Protein AF-0000000070923346 (afdb_homodimer)

Foldseek 3Di:
DEAEEAEAALFLLSLLQLLVRQQVCVVVVGEYEYEYEAECVVVDDPPCVPPRPDPVVVQVVSQVSSVVSNVVSDHDDHHYHYYYHYDDPVGDLVVSQVVCVPYQEYTYEQDDDPPPPPRFRDPSRVVNVVDHPHHYHYHGPD/DEAEEAEAALFPLSLLQLLVRQQVCVVVVGEYEYEYEAECVVVDPPPCVPPRPDPVVVQVVSQVSSVVSNVVSDHDDHHYHYYYHYDDPVGDLVRSQVVCVPYQEYTYEQDDDPPPPPRFRDPSRVVNVVDHPHHYHYHGPD

Solvent-accessible surface area (backbone atoms only — not comparable to full-atom values): 14682 Å² total; per-residue (Å²): 109,79,26,36,31,26,49,40,80,71,27,72,21,14,27,53,18,44,24,50,46,25,42,48,16,49,63,67,71,34,42,24,36,40,33,30,60,42,57,34,77,77,59,51,44,88,84,45,72,84,79,50,72,53,72,63,53,54,51,51,51,49,49,52,45,50,51,50,36,55,61,69,33,48,72,54,85,29,56,70,47,82,44,79,44,74,17,55,100,70,36,52,35,48,46,51,47,62,74,35,68,54,24,67,29,38,31,28,19,20,34,58,75,81,66,57,79,84,55,46,53,28,73,51,50,51,51,35,57,50,66,45,83,35,34,32,36,38,25,43,77,119,109,80,27,36,30,27,48,42,80,71,26,71,20,14,27,52,20,44,24,49,46,24,44,48,15,48,63,68,70,34,42,25,36,41,33,31,59,42,55,31,80,78,58,55,43,86,83,43,71,84,78,51,71,54,72,62,53,56,51,50,52,50,50,50,44,51,52,50,36,55,62,70,34,47,72,53,87,29,57,71,45,80,43,80,43,72,16,55,102,70,36,53,36,49,46,51,48,61,74,35,68,53,25,67,28,37,31,28,18,20,35,57,76,81,66,58,80,85,56,46,52,28,72,49,48,52,52,34,58,49,67,44,82,35,35,31,35,38,25,43,79,120

Secondary structure (DSSP, 8-state):
--SEEEE--SSHHHHHHHHHHHHHHHHHT--EEEEEEEETTTT--SSTTSS---HHHHHHHHHHHHHHHHHHH--S---EEEEEEEE-TTHHHHHHHHHTTT-SEEEEES--TT--TT-SS-HHHHHHHHH-SS-EEEE---/--SEEEE--SSHHHHHHHHHHHHHHHHHT--EEEEEEEETTTT--SSTTSS---HHHHHHHHHHHHHHHHHHH--S---EEEEEEEE-TTHHHHHHHHHTTT-SEEEEES--TT--TT-SS-HHHHHHHHH-SS-EEEE---

Structure (mmCIF, N/CA/C/O backbone):
data_AF-0000000070923346-model_v1
#
loop_
_entity.id
_entity.type
_entity.pdbx_description
1 polymer 'Universal stress protein UspA'
#
loop_
_atom_site.group_PDB
_atom_site.id
_atom_site.type_symbol
_atom_site.label_atom_id
_atom_site.label_alt_id
_atom_site.label_comp_id
_atom_site.label_asym_id
_atom_site.label_entity_id
_atom_site.label_seq_id
_atom_site.pdbx_PDB_ins_code
_atom_site.Cartn_x
_atom_site.Cartn_y
_atom_site.Cartn_z
_atom_site.occupancy
_atom_site.B_iso_or_equiv
_atom_site.auth_seq_id
_atom_site.auth_comp_id
_atom_site.auth_asym_id
_atom_site.auth_atom_id
_atom_site.pdbx_PDB_model_num
ATOM 1 N N . MET A 1 1 ? 7.578 17.047 -7.785 1 52.16 1 MET A N 1
ATOM 2 C CA . MET A 1 1 ? 8.172 16.688 -6.504 1 52.16 1 MET A CA 1
ATOM 3 C C . MET A 1 1 ? 8.172 15.164 -6.32 1 52.16 1 MET A C 1
ATOM 5 O O . MET A 1 1 ? 7.129 14.523 -6.398 1 52.16 1 MET A O 1
ATOM 9 N N . ALA A 1 2 ? 9.398 14.469 -6.531 1 79.25 2 ALA A N 1
ATOM 10 C CA . ALA A 1 2 ? 9.852 13.078 -6.504 1 79.25 2 ALA A CA 1
ATOM 11 C C . ALA A 1 2 ? 10.156 12.625 -5.078 1 79.25 2 ALA A C 1
ATOM 13 O O . ALA A 1 2 ? 10.445 13.453 -4.207 1 79.25 2 ALA A O 1
ATOM 14 N N . GLY A 1 3 ? 9.719 11.602 -4.543 1 95.94 3 GLY A N 1
ATOM 15 C CA . GLY A 1 3 ? 10.039 11.016 -3.252 1 95.94 3 GLY A CA 1
ATOM 16 C C . GLY A 1 3 ? 8.875 10.273 -2.625 1 95.94 3 GLY A C 1
ATOM 17 O O . GLY A 1 3 ? 7.957 9.844 -3.324 1 95.94 3 GLY A O 1
ATOM 18 N N . ILE A 1 4 ? 9 10.109 -1.239 1 97.88 4 ILE A N 1
ATOM 19 C CA . ILE A 1 4 ? 8.016 9.359 -0.464 1 97.88 4 ILE A CA 1
ATOM 20 C C . ILE A 1 4 ? 7.207 10.312 0.407 1 97.88 4 ILE A C 1
ATOM 22 O O . ILE A 1 4 ? 7.773 11.141 1.123 1 97.88 4 ILE A O 1
ATOM 26 N N . PHE A 1 5 ? 5.914 10.312 0.256 1 98.38 5 PHE A N 1
ATOM 27 C CA . PHE A 1 5 ? 5.031 11.062 1.137 1 98.38 5 PHE A CA 1
ATOM 28 C C . PHE A 1 5 ? 4.387 10.148 2.17 1 98.38 5 PHE A C 1
ATOM 30 O O . PHE A 1 5 ? 4.004 9.023 1.856 1 98.38 5 PHE A O 1
ATOM 37 N N . VAL A 1 6 ? 4.25 10.656 3.391 1 98.31 6 VAL A N 1
ATOM 38 C CA . VAL A 1 6 ? 3.611 9.883 4.449 1 98.31 6 VAL A CA 1
ATOM 39 C C . VAL A 1 6 ? 2.646 10.766 5.23 1 98.31 6 VAL A C 1
ATOM 41 O O . VAL A 1 6 ? 2.99 11.891 5.605 1 98.31 6 VAL A O 1
ATOM 44 N N . GLY A 1 7 ? 1.413 10.25 5.344 1 97.69 7 GLY A N 1
ATOM 45 C CA . GLY A 1 7 ? 0.437 10.938 6.172 1 97.69 7 GLY A CA 1
ATOM 46 C C . GLY A 1 7 ? 0.657 10.719 7.656 1 97.69 7 GLY A C 1
ATOM 47 O O . GLY A 1 7 ? 0.778 9.578 8.109 1 97.69 7 GLY A O 1
ATOM 48 N N . VAL A 1 8 ? 0.613 11.797 8.438 1 96.88 8 VAL A N 1
ATOM 49 C CA . VAL A 1 8 ? 0.827 11.75 9.875 1 96.88 8 VAL A CA 1
ATOM 50 C C . VAL A 1 8 ? -0.316 12.461 10.594 1 96.88 8 VAL A C 1
ATOM 52 O O . VAL A 1 8 ? -0.705 13.57 10.211 1 96.88 8 VAL A O 1
ATOM 55 N N . ASP A 1 9 ? -0.85 11.781 11.617 1 93.06 9 ASP A N 1
ATOM 56 C CA . ASP A 1 9 ? -1.96 12.414 12.32 1 93.06 9 ASP A CA 1
ATOM 57 C C . ASP A 1 9 ? -1.785 12.297 13.836 1 93.06 9 ASP A C 1
ATOM 59 O O . ASP A 1 9 ? -2.73 12.523 14.594 1 93.06 9 ASP A O 1
ATOM 63 N N . GLY A 1 10 ? -0.638 11.805 14.289 1 92.12 10 GLY A N 1
ATOM 64 C CA . GLY A 1 10 ? -0.334 11.68 15.703 1 92.12 10 GLY A CA 1
ATOM 65 C C . GLY A 1 10 ? -0.687 10.32 16.281 1 92.12 10 GLY A C 1
ATOM 66 O O . GLY A 1 10 ? -0.39 10.031 17.438 1 92.12 10 GLY A O 1
ATOM 67 N N . SER A 1 11 ? -1.312 9.477 15.547 1 92.69 11 SER A N 1
ATOM 68 C CA . SER A 1 11 ? -1.691 8.148 16.016 1 92.69 11 SER A CA 1
ATOM 69 C C . SER A 1 11 ? -0.508 7.184 15.969 1 92.69 11 SER A C 1
ATOM 71 O O . SER A 1 11 ? 0.515 7.48 15.352 1 92.69 11 SER A O 1
ATOM 73 N N . ASP A 1 12 ? -0.626 6.02 16.625 1 93 12 ASP A N 1
ATOM 74 C CA . ASP A 1 12 ? 0.387 4.969 16.578 1 93 12 ASP A CA 1
ATOM 75 C C . ASP A 1 12 ? 0.542 4.422 15.156 1 93 12 ASP A C 1
ATOM 77 O O . ASP A 1 12 ? 1.651 4.098 14.734 1 93 12 ASP A O 1
ATOM 81 N N . GLY A 1 13 ? -0.642 4.371 14.484 1 95 13 GLY A N 1
ATOM 82 C CA . GLY A 1 13 ? -0.585 3.91 13.102 1 95 13 GLY A CA 1
ATOM 83 C C . GLY A 1 13 ? 0.229 4.82 12.203 1 95 13 GLY A C 1
ATOM 84 O O . GLY A 1 13 ? 1.005 4.348 11.367 1 95 13 GLY A O 1
ATOM 85 N N . ALA A 1 14 ? 0.066 6.105 12.406 1 96.19 14 ALA A N 1
ATOM 86 C CA . ALA A 1 14 ? 0.818 7.078 11.617 1 96.19 14 ALA A CA 1
ATOM 87 C C . ALA A 1 14 ? 2.305 7.031 11.961 1 96.19 14 ALA A C 1
ATOM 89 O O . ALA A 1 14 ? 3.154 7.223 11.086 1 96.19 14 ALA A O 1
ATOM 90 N N . ARG A 1 15 ? 2.609 6.801 13.203 1 95.31 15 ARG A N 1
ATOM 91 C CA . ARG A 1 15 ? 4.008 6.707 13.609 1 95.31 15 ARG A CA 1
ATOM 92 C C . ARG A 1 15 ? 4.684 5.496 12.977 1 95.31 15 ARG A C 1
ATOM 94 O O . ARG A 1 15 ? 5.828 5.582 12.531 1 95.31 15 ARG A O 1
ATOM 101 N N . ARG A 1 16 ? 4.02 4.391 12.945 1 95.75 16 ARG A N 1
ATOM 102 C CA . ARG A 1 16 ? 4.551 3.209 12.273 1 95.75 16 ARG A CA 1
ATOM 103 C C . ARG A 1 16 ? 4.754 3.467 10.781 1 95.75 16 ARG A C 1
ATOM 105 O O . ARG A 1 16 ? 5.77 3.064 10.211 1 95.75 16 ARG A O 1
ATOM 112 N N . ALA A 1 17 ? 3.76 4.16 10.211 1 97.5 17 ALA A N 1
ATOM 113 C CA . ALA A 1 17 ? 3.867 4.504 8.797 1 97.5 17 ALA A CA 1
ATOM 114 C C . ALA A 1 17 ? 5.074 5.406 8.539 1 97.5 17 ALA A C 1
ATOM 116 O O . ALA A 1 17 ? 5.797 5.219 7.562 1 97.5 17 ALA A O 1
ATOM 117 N N . LEU A 1 18 ? 5.246 6.34 9.422 1 97.19 18 LEU A N 1
ATOM 118 C CA . LEU A 1 18 ? 6.367 7.262 9.289 1 97.19 18 LEU A CA 1
ATOM 119 C C . LEU A 1 18 ? 7.695 6.527 9.43 1 97.19 18 LEU A C 1
ATOM 121 O O . LEU A 1 18 ? 8.625 6.766 8.664 1 97.19 18 LEU A O 1
ATOM 125 N N . ARG A 1 19 ? 7.82 5.668 10.383 1 96.31 19 ARG A N 1
ATOM 126 C CA . ARG A 1 19 ? 9.031 4.875 10.555 1 96.31 19 ARG A CA 1
ATOM 127 C C . ARG A 1 19 ? 9.328 4.051 9.305 1 96.31 19 ARG A C 1
ATOM 129 O O . ARG A 1 19 ? 10.461 4.023 8.828 1 96.31 19 ARG A O 1
ATOM 136 N N . TRP A 1 20 ? 8.344 3.43 8.805 1 96.69 20 TRP A N 1
ATOM 137 C CA . TRP A 1 20 ? 8.492 2.641 7.582 1 96.69 20 TRP A CA 1
ATOM 138 C C . TRP A 1 20 ? 8.953 3.514 6.422 1 96.69 20 TRP A C 1
ATOM 140 O O . TRP A 1 20 ? 9.852 3.135 5.668 1 96.69 20 TRP A O 1
ATOM 150 N N . ALA A 1 21 ? 8.297 4.648 6.258 1 97.31 21 ALA A N 1
ATOM 151 C CA . ALA A 1 21 ? 8.617 5.566 5.172 1 97.31 21 ALA A CA 1
ATOM 152 C C . ALA A 1 21 ? 10.07 6.027 5.262 1 97.31 21 ALA A C 1
ATOM 154 O O . ALA A 1 21 ? 10.758 6.137 4.246 1 97.31 21 ALA A O 1
ATOM 155 N N . ARG A 1 22 ? 10.461 6.316 6.438 1 96.69 22 ARG A N 1
ATOM 156 C CA . ARG A 1 22 ? 11.836 6.77 6.621 1 96.69 22 ARG A CA 1
ATOM 157 C C . ARG A 1 22 ? 12.828 5.668 6.258 1 96.69 22 ARG A C 1
ATOM 159 O O . ARG A 1 22 ? 13.844 5.93 5.609 1 96.69 22 ARG A O 1
ATOM 166 N N . GLU A 1 23 ? 12.57 4.457 6.688 1 95.56 23 GLU A N 1
ATOM 167 C CA . GLU A 1 23 ? 13.414 3.324 6.309 1 95.56 23 GLU A CA 1
ATOM 168 C C . GLU A 1 23 ? 13.445 3.139 4.797 1 95.56 23 GLU A C 1
ATOM 170 O O . GLU A 1 23 ? 14.508 2.924 4.211 1 95.56 23 GLU A O 1
ATOM 175 N N . GLU A 1 24 ? 12.289 3.26 4.238 1 96 24 GLU A N 1
ATOM 176 C CA . GLU A 1 24 ? 12.203 3.141 2.785 1 96 24 GLU A CA 1
ATOM 177 C C . GLU A 1 24 ? 12.984 4.254 2.09 1 96 24 GLU A C 1
ATOM 179 O O . GLU A 1 24 ? 13.609 4.027 1.056 1 96 24 GLU A O 1
ATOM 184 N N . GLY A 1 25 ? 12.867 5.449 2.646 1 95.75 25 GLY A N 1
ATOM 185 C CA . GLY A 1 25 ? 13.617 6.562 2.096 1 95.75 25 GLY A CA 1
ATOM 186 C C . GLY A 1 25 ? 15.117 6.316 2.064 1 95.75 25 GLY A C 1
ATOM 187 O O . GLY A 1 25 ? 15.789 6.695 1.107 1 95.75 25 GLY A O 1
ATOM 188 N N . VAL A 1 26 ? 15.586 5.699 3.084 1 95.06 26 VAL A N 1
ATOM 189 C CA . VAL A 1 26 ? 17 5.355 3.148 1 95.06 26 VAL A CA 1
ATOM 190 C C . VAL A 1 26 ? 17.344 4.32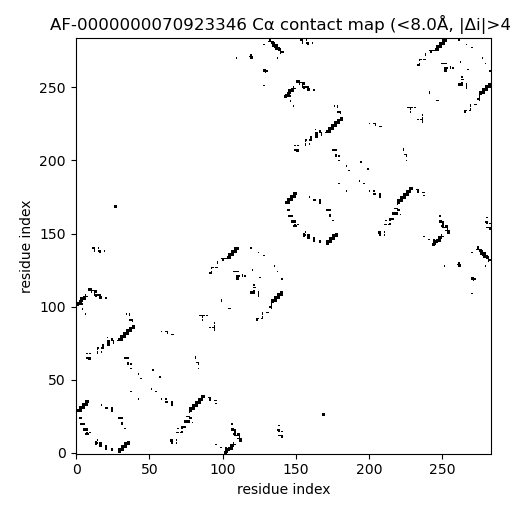 2.076 1 95.06 26 VAL A C 1
ATOM 192 O O . VAL A 1 26 ? 18.328 4.461 1.354 1 95.06 26 VAL A O 1
ATOM 195 N N . ILE A 1 27 ? 16.531 3.346 1.965 1 93.69 27 ILE A N 1
ATOM 196 C CA . ILE A 1 27 ? 16.75 2.275 0.997 1 93.69 27 ILE A CA 1
ATOM 197 C C . ILE A 1 27 ? 16.781 2.855 -0.416 1 93.69 27 ILE A C 1
ATOM 199 O O . ILE A 1 27 ? 17.625 2.479 -1.231 1 93.69 27 ILE A O 1
ATOM 203 N N . ARG A 1 28 ? 15.922 3.814 -0.678 1 93.75 28 ARG A N 1
ATOM 204 C CA . ARG A 1 28 ? 15.758 4.363 -2.02 1 93.75 28 ARG A CA 1
ATOM 205 C C . ARG A 1 28 ? 16.688 5.551 -2.238 1 93.75 28 ARG A C 1
ATOM 207 O O . ARG A 1 28 ? 16.891 5.988 -3.373 1 93.75 28 ARG A O 1
ATOM 214 N N . GLY A 1 29 ? 17.234 6.023 -1.206 1 93.88 29 GLY A N 1
ATOM 215 C CA . GLY A 1 29 ? 18.016 7.246 -1.319 1 93.88 29 GLY A CA 1
ATOM 216 C C . GLY A 1 29 ? 17.188 8.445 -1.746 1 93.88 29 GLY A C 1
ATOM 217 O O . GLY A 1 29 ? 17.609 9.227 -2.596 1 93.88 29 GLY A O 1
ATOM 218 N N . THR A 1 30 ? 16 8.523 -1.203 1 95.12 30 THR A N 1
ATOM 219 C CA . THR A 1 30 ? 15.109 9.609 -1.599 1 95.12 30 THR A CA 1
ATOM 220 C C . THR A 1 30 ? 14.555 10.328 -0.372 1 95.12 30 THR A C 1
ATOM 222 O O . THR A 1 30 ? 14.633 9.805 0.744 1 95.12 30 THR A O 1
ATOM 225 N N . ARG A 1 31 ? 13.992 11.5 -0.526 1 95.94 31 ARG A N 1
ATOM 226 C CA . ARG A 1 31 ? 13.43 12.32 0.542 1 95.94 31 ARG A CA 1
ATOM 227 C C . ARG A 1 31 ? 12.07 11.789 0.979 1 95.94 31 ARG A C 1
ATOM 229 O O . ARG A 1 31 ? 11.305 11.281 0.157 1 95.94 31 ARG A O 1
ATOM 236 N N . VAL A 1 32 ? 11.867 11.961 2.242 1 97 32 VAL A N 1
ATOM 237 C CA . VAL A 1 32 ? 10.562 11.641 2.818 1 97 32 VAL A CA 1
ATOM 238 C C . VAL A 1 32 ? 9.852 12.93 3.236 1 97 32 VAL A C 1
ATOM 240 O O . VAL A 1 32 ? 10.461 13.805 3.857 1 97 32 VAL A O 1
ATOM 243 N N . HIS A 1 33 ? 8.602 13.023 2.824 1 97.38 33 HIS A N 1
ATOM 244 C CA . HIS A 1 33 ? 7.758 14.164 3.188 1 97.38 33 HIS A CA 1
ATOM 245 C C . HIS A 1 33 ? 6.66 13.75 4.16 1 97.38 33 HIS A C 1
ATOM 247 O O . HIS A 1 33 ? 5.707 13.07 3.77 1 97.38 33 HIS A O 1
ATOM 253 N N . ALA A 1 34 ? 6.879 14.141 5.422 1 97.62 34 ALA A N 1
ATOM 254 C CA . ALA A 1 34 ? 5.824 13.906 6.406 1 97.62 34 ALA A CA 1
ATOM 255 C C . ALA A 1 34 ? 4.754 14.992 6.332 1 97.62 34 ALA A C 1
ATOM 257 O O . ALA A 1 34 ? 5.062 16.188 6.434 1 97.62 34 ALA A O 1
ATOM 258 N N . VAL A 1 35 ? 3.535 14.578 6.129 1 97.44 35 VAL A N 1
ATOM 259 C CA . VAL A 1 35 ? 2.459 15.531 5.887 1 97.44 35 VAL A CA 1
ATOM 260 C C . VAL A 1 35 ? 1.394 15.398 6.973 1 97.44 35 VAL A C 1
ATOM 262 O O . VAL A 1 35 ? 0.885 14.297 7.215 1 97.44 35 VAL A O 1
ATOM 265 N N . PHE A 1 36 ? 1.12 16.453 7.629 1 96.62 36 PHE A N 1
ATOM 266 C CA . PHE A 1 36 ? -0.001 16.594 8.555 1 96.62 36 PHE A CA 1
ATOM 267 C C . PHE A 1 36 ? -1.089 17.469 7.957 1 96.62 36 PHE A C 1
ATOM 269 O O . PHE A 1 36 ? -0.818 18.609 7.535 1 96.62 36 PHE A O 1
ATOM 276 N N . VAL A 1 37 ? -2.314 16.938 7.895 1 94.69 37 VAL A N 1
ATOM 277 C CA . VAL A 1 37 ? -3.418 17.703 7.332 1 94.69 37 VAL A CA 1
ATOM 278 C C . VAL A 1 37 ? -4.355 18.156 8.445 1 94.69 37 VAL A C 1
ATOM 280 O O . VAL A 1 37 ? -4.918 17.328 9.172 1 94.69 37 VAL A O 1
ATOM 283 N N . LEU A 1 38 ? -4.523 19.438 8.539 1 88.94 38 LEU A N 1
ATOM 284 C CA . LEU A 1 38 ? -5.477 20.016 9.477 1 88.94 38 LEU A CA 1
ATOM 285 C C . LEU A 1 38 ? -6.891 19.969 8.914 1 88.94 38 LEU A C 1
ATOM 287 O O . LEU A 1 38 ? -7.137 20.438 7.797 1 88.94 38 LEU A O 1
ATOM 291 N N . ASP A 1 39 ? -7.688 19.141 9.609 1 77.5 39 ASP A N 1
ATOM 292 C CA . ASP A 1 39 ? -9.086 19.094 9.195 1 77.5 39 ASP A CA 1
ATOM 293 C C . ASP A 1 39 ? -9.836 20.359 9.625 1 77.5 39 ASP A C 1
ATOM 295 O O . ASP A 1 39 ? -9.977 20.625 10.82 1 77.5 39 ASP A O 1
ATOM 299 N N . ARG A 1 40 ? -10.227 21.188 8.617 1 65.69 40 ARG A N 1
ATOM 300 C CA . ARG A 1 40 ? -10.898 22.453 8.938 1 65.69 40 ARG A CA 1
ATOM 301 C C . ARG A 1 40 ? -12.242 22.188 9.609 1 65.69 40 ARG A C 1
ATOM 303 O O . ARG A 1 40 ? -12.836 23.109 10.195 1 65.69 40 ARG A O 1
ATOM 310 N N . ARG A 1 41 ? -12.922 21.047 9.156 1 60.69 41 ARG A N 1
ATOM 311 C CA . ARG A 1 41 ? -14.195 20.859 9.844 1 60.69 41 ARG A CA 1
ATOM 312 C C . ARG A 1 41 ? -14.047 21.062 11.344 1 60.69 41 ARG A C 1
ATOM 314 O O . ARG A 1 41 ? -15.008 21.438 12.023 1 60.69 41 ARG A O 1
ATOM 321 N N . TYR A 1 42 ? -12.758 20.547 11.617 1 51.16 42 TYR A N 1
ATOM 322 C CA . TYR A 1 42 ? -12.523 20.812 13.031 1 51.16 42 TYR A CA 1
ATOM 323 C C . TYR A 1 42 ? -12.172 22.266 13.273 1 51.16 42 TYR A C 1
ATOM 325 O O . TYR A 1 42 ? -12.109 22.719 14.422 1 51.16 42 TYR A O 1
ATOM 333 N N . LEU A 1 43 ? -11.812 22.844 12.109 1 51.5 43 LEU A N 1
ATOM 334 C CA . LEU A 1 43 ? -11.492 24.266 12.219 1 51.5 43 LEU A CA 1
ATOM 335 C C . LEU A 1 43 ? -12.758 25.109 12.18 1 51.5 43 LEU A C 1
ATOM 337 O O . LEU A 1 43 ? -12.734 26.281 12.555 1 51.5 43 LEU A O 1
ATOM 341 N N . GLU A 1 44 ? -13.672 24.609 11.336 1 49.91 44 GLU A N 1
ATOM 342 C CA . GLU A 1 44 ? -14.82 25.516 11.203 1 49.91 44 GLU A CA 1
ATOM 343 C C . GLU A 1 44 ? -15.711 25.453 12.438 1 49.91 44 GLU A C 1
ATOM 345 O O . GLU A 1 44 ? -16.297 24.422 12.75 1 49.91 44 GLU A O 1
ATOM 350 N N . PRO A 1 45 ? -15.461 26.141 13.375 1 42.94 45 PRO A N 1
ATOM 351 C CA . PRO A 1 45 ? -16.469 26.359 14.422 1 42.94 45 PRO A CA 1
ATOM 352 C C . PRO A 1 45 ? -17.828 26.734 13.859 1 42.94 45 PRO A C 1
ATOM 354 O O . PRO A 1 45 ? -17.938 27.547 12.938 1 42.94 45 PRO A O 1
ATOM 357 N N . GLU A 1 46 ? -18.859 26.016 13.578 1 44.09 46 GLU A N 1
ATOM 358 C CA . GLU A 1 46 ? -20.031 26.891 13.547 1 44.09 46 GLU A CA 1
ATOM 359 C C . GLU A 1 46 ? -19.766 28.188 14.32 1 44.09 46 GLU A C 1
ATOM 361 O O . GLU A 1 46 ? -20.016 29.281 13.812 1 44.09 46 GLU A O 1
ATOM 366 N N . TRP A 1 47 ? -20.172 28.172 15.766 1 40.59 47 TRP A N 1
ATOM 367 C CA . TRP A 1 47 ? -20.266 29.172 16.828 1 40.59 47 TRP A CA 1
ATOM 368 C C . TRP A 1 47 ? -18.875 29.672 17.219 1 40.59 47 TRP A C 1
ATOM 370 O O . TRP A 1 47 ? -18.75 30.484 18.141 1 40.59 47 TRP A O 1
ATOM 380 N N . ALA A 1 48 ? -17.828 29.016 16.984 1 43.44 48 ALA A N 1
ATOM 381 C CA . ALA A 1 48 ? -16.562 29.469 17.562 1 43.44 48 ALA A CA 1
ATOM 382 C C . ALA A 1 48 ? -16 30.672 16.797 1 43.44 48 ALA A C 1
ATOM 384 O O . ALA A 1 48 ? -14.914 30.594 16.219 1 43.44 48 ALA A O 1
ATOM 385 N N . SER A 1 49 ? -16.641 31.359 16 1 43.34 49 SER A N 1
ATOM 386 C CA . SER A 1 49 ? -16.281 32.688 15.516 1 43.34 49 SER A CA 1
ATOM 387 C C . SER A 1 49 ? -15.398 33.406 16.516 1 43.34 49 SER A C 1
ATOM 389 O O . SER A 1 49 ? -14.469 34.125 16.141 1 43.34 49 SER A O 1
ATOM 391 N N . LEU A 1 50 ? -15.992 33.719 17.719 1 46.06 50 LEU A N 1
ATOM 392 C CA . LEU A 1 50 ? -15.383 34.75 18.562 1 46.06 50 LEU A CA 1
ATOM 393 C C . LEU A 1 50 ? -13.992 34.312 19.016 1 46.06 50 LEU A C 1
ATOM 395 O O . LEU A 1 50 ? -13.094 35.125 19.156 1 46.06 50 LEU A O 1
ATOM 399 N N . MET A 1 51 ? -13.844 33.062 19.891 1 47.44 51 MET A N 1
ATOM 400 C CA . MET A 1 51 ? -12.641 32.719 20.625 1 47.44 51 MET A CA 1
ATOM 401 C C . MET A 1 51 ? -11.812 31.672 19.875 1 47.44 51 MET A C 1
ATOM 403 O O . MET A 1 51 ? -11.008 30.969 20.484 1 47.44 51 MET A O 1
ATOM 407 N N . ALA A 1 52 ? -12.141 31.297 18.656 1 52.62 52 ALA A N 1
ATOM 408 C CA . ALA A 1 52 ? -11.336 30.234 18.031 1 52.62 52 ALA A CA 1
ATOM 409 C C . ALA A 1 52 ? -9.883 30.672 17.891 1 52.62 52 ALA A C 1
ATOM 411 O O . ALA A 1 52 ? -9.602 31.812 17.5 1 52.62 52 ALA A O 1
ATOM 412 N N . PRO A 1 53 ? -8.977 29.969 18.609 1 57.94 53 PRO A N 1
ATOM 413 C CA . PRO A 1 53 ? -7.594 30.344 18.328 1 57.94 53 PRO A CA 1
ATOM 414 C C . PRO A 1 53 ? -7.328 30.547 16.844 1 57.94 53 PRO A C 1
ATOM 416 O O . PRO A 1 53 ? -8 29.938 16 1 57.94 53 PRO A O 1
ATOM 419 N N . PRO A 1 54 ? -6.695 31.625 16.5 1 67.44 54 PRO A N 1
ATOM 420 C CA . PRO A 1 54 ? -6.273 31.922 15.125 1 67.44 54 PRO A CA 1
ATOM 421 C C . PRO A 1 54 ? -5.688 30.719 14.398 1 67.44 54 PRO A C 1
ATOM 423 O O . PRO A 1 54 ? -5.125 29.828 15.031 1 67.44 54 PRO A O 1
ATOM 426 N N . VAL A 1 55 ? -6.168 30.375 13.141 1 72.69 55 VAL A N 1
ATOM 427 C CA . VAL A 1 55 ? -5.629 29.359 12.234 1 72.69 55 VAL A CA 1
ATOM 428 C C . VAL A 1 55 ? -4.133 29.203 12.477 1 72.69 55 VAL A C 1
ATOM 430 O O . VAL A 1 55 ? -3.6 28.094 12.367 1 72.69 55 VAL A O 1
ATOM 433 N N . GLU A 1 56 ? -3.633 30.219 12.93 1 80.31 56 GLU A N 1
ATOM 434 C CA . GLU A 1 56 ? -2.191 30.188 13.156 1 80.31 56 GLU A CA 1
ATOM 435 C C . GLU A 1 56 ? -1.846 29.344 14.383 1 80.31 56 GLU A C 1
ATOM 437 O O . GLU A 1 56 ? -0.828 28.641 14.391 1 80.31 56 GLU A O 1
ATOM 442 N N . GLN A 1 57 ? -2.682 29.422 15.367 1 83.94 57 GLN A N 1
ATOM 443 C CA . GLN A 1 57 ? -2.443 28.609 16.547 1 83.94 57 GLN A CA 1
ATOM 444 C C . GLN A 1 57 ? -2.639 27.125 16.25 1 83.94 57 GLN A C 1
ATOM 446 O O . GLN A 1 57 ? -1.891 26.281 16.75 1 83.94 57 GLN A O 1
ATOM 451 N N . LEU A 1 58 ? -3.584 26.875 15.461 1 83.19 58 LEU A N 1
ATOM 452 C CA . LEU A 1 58 ? -3.846 25.5 15.086 1 83.19 58 LEU A CA 1
ATOM 453 C C . LEU A 1 58 ? -2.693 24.922 14.266 1 83.19 58 LEU A C 1
ATOM 455 O O . LEU A 1 58 ? -2.307 23.766 14.445 1 83.19 58 LEU A O 1
ATOM 459 N N . ARG A 1 59 ? -2.188 25.766 13.414 1 87.19 59 ARG A N 1
ATOM 460 C CA . ARG A 1 59 ? -1.043 25.344 12.602 1 87.19 59 ARG A CA 1
ATOM 461 C C . ARG A 1 59 ? 0.172 25.062 13.484 1 87.19 59 ARG A C 1
ATOM 463 O O . ARG A 1 59 ? 0.917 24.109 13.234 1 87.19 59 ARG A O 1
ATOM 470 N N . GLU A 1 60 ? 0.299 25.891 14.445 1 89.38 60 GLU A N 1
ATOM 471 C CA . GLU A 1 60 ? 1.425 25.703 15.359 1 89.38 60 GLU A CA 1
ATOM 472 C C . GLU A 1 60 ? 1.286 24.406 16.141 1 89.38 60 GLU A C 1
ATOM 474 O O . GLU A 1 60 ? 2.268 23.688 16.344 1 89.38 60 GLU A O 1
ATOM 479 N N . GLU A 1 61 ? 0.156 24.141 16.578 1 89.25 61 GLU A N 1
ATOM 480 C CA . GLU A 1 61 ? -0.093 22.891 17.297 1 89.25 61 GLU A CA 1
ATOM 481 C C . GLU A 1 61 ? 0.137 21.688 16.406 1 89.25 61 GLU A C 1
ATOM 483 O O . GLU A 1 61 ? 0.721 20.688 16.828 1 89.25 61 GLU A O 1
ATOM 488 N N . ALA A 1 62 ? -0.321 21.812 15.188 1 91.31 62 ALA A N 1
ATOM 489 C CA . ALA A 1 62 ? -0.122 20.734 14.219 1 91.31 62 ALA A CA 1
ATOM 490 C C . ALA A 1 62 ? 1.363 20.484 13.977 1 91.31 62 ALA A C 1
ATOM 492 O O . ALA A 1 62 ? 1.8 19.344 13.898 1 91.31 62 ALA A O 1
ATOM 493 N N . ARG A 1 63 ? 2.074 21.562 13.875 1 94.38 63 ARG A N 1
ATOM 494 C CA . ARG A 1 63 ? 3.516 21.453 13.672 1 94.38 63 ARG A CA 1
ATOM 495 C C . ARG A 1 63 ? 4.18 20.75 14.844 1 94.38 63 ARG A C 1
ATOM 497 O O . ARG A 1 63 ? 5.062 19.906 14.656 1 94.38 63 ARG A O 1
ATOM 504 N N . ARG A 1 64 ? 3.715 21.062 15.984 1 94.31 64 ARG A N 1
ATOM 505 C CA . ARG A 1 64 ? 4.27 20.438 17.188 1 94.31 64 ARG A CA 1
ATOM 506 C C . ARG A 1 64 ? 3.973 18.938 17.203 1 94.31 64 ARG A C 1
ATOM 508 O O . ARG A 1 64 ? 4.852 18.125 17.5 1 94.31 64 ARG A O 1
ATOM 515 N N . LEU A 1 65 ? 2.812 18.609 16.891 1 92.38 65 LEU A N 1
ATOM 516 C CA . LEU A 1 65 ? 2.412 17.203 16.859 1 92.38 65 LEU A CA 1
ATOM 517 C C . LEU A 1 65 ? 3.205 16.438 15.812 1 92.38 65 LEU A C 1
ATOM 519 O O . LEU A 1 65 ? 3.629 15.297 16.047 1 92.38 65 LEU A O 1
ATOM 523 N N . LEU A 1 66 ? 3.35 17.047 14.664 1 95.69 66 LEU A N 1
ATOM 524 C CA . LEU A 1 66 ? 4.125 16.438 13.594 1 95.69 66 LEU A CA 1
ATOM 525 C C . LEU A 1 66 ? 5.574 16.219 14.016 1 95.69 66 LEU A C 1
ATOM 527 O O . LEU A 1 66 ? 6.141 15.148 13.797 1 95.69 66 LEU A O 1
ATOM 531 N N . GLN A 1 67 ? 6.129 17.219 14.648 1 94.81 67 GLN A N 1
ATOM 532 C CA . GLN A 1 67 ? 7.508 17.109 15.117 1 94.81 67 GLN A CA 1
ATOM 533 C C . GLN A 1 67 ? 7.66 16.016 16.156 1 94.81 67 GLN A C 1
ATOM 535 O O . GLN A 1 67 ? 8.633 15.258 16.141 1 94.81 67 GLN A O 1
ATOM 540 N N . GLN A 1 68 ? 6.734 15.922 16.984 1 94.94 68 GLN A N 1
ATOM 541 C CA . GLN A 1 68 ? 6.738 14.867 17.984 1 94.94 68 GLN A CA 1
ATOM 542 C C . GLN A 1 68 ? 6.668 13.492 17.344 1 94.94 68 GLN A C 1
ATOM 544 O O . GLN A 1 68 ? 7.375 12.57 17.75 1 94.94 68 GLN A O 1
ATOM 549 N N . ALA A 1 69 ? 5.805 13.398 16.391 1 93.88 69 ALA A N 1
ATOM 550 C CA . ALA A 1 69 ? 5.672 12.133 15.68 1 93.88 69 ALA A CA 1
ATOM 551 C C . ALA A 1 69 ? 6.988 11.734 15.016 1 93.88 69 ALA A C 1
ATOM 553 O O . ALA A 1 69 ? 7.375 10.562 15.039 1 93.88 69 ALA A O 1
ATOM 554 N N . VAL A 1 70 ? 7.637 12.68 14.43 1 94.44 70 VAL A N 1
ATOM 555 C CA . VAL A 1 70 ? 8.914 12.445 13.758 1 94.44 70 VAL A CA 1
ATOM 556 C C . VAL A 1 70 ? 9.953 11.977 14.773 1 94.44 70 VAL A C 1
ATOM 558 O O . VAL A 1 70 ? 10.68 11.016 14.523 1 94.44 70 VAL A O 1
ATOM 561 N N . GLU A 1 71 ? 9.969 12.586 15.875 1 93.25 71 GLU A N 1
ATOM 562 C CA . GLU A 1 71 ? 10.922 12.234 16.922 1 93.25 71 GLU A CA 1
ATOM 563 C C . GLU A 1 71 ? 10.648 10.828 17.453 1 93.25 71 GLU A C 1
ATOM 565 O O . GLU A 1 71 ? 11.578 10.047 17.656 1 93.25 71 GLU A O 1
ATOM 570 N N . GLN A 1 72 ? 9.461 10.555 17.609 1 92.56 72 GLN A N 1
ATOM 571 C CA . GLN A 1 72 ? 9.055 9.281 18.203 1 92.56 72 GLN A CA 1
ATOM 572 C C . GLN A 1 72 ? 9.242 8.133 17.219 1 92.56 72 GLN A C 1
ATOM 574 O O . GLN A 1 72 ? 9.492 6.992 17.625 1 92.56 72 GLN A O 1
ATOM 579 N N . ALA A 1 73 ? 8.953 8.414 15.984 1 90.12 73 ALA A N 1
ATOM 580 C CA . ALA A 1 73 ? 9.102 7.367 14.977 1 90.12 73 ALA A CA 1
ATOM 581 C C . ALA A 1 73 ? 10.547 6.883 14.898 1 90.12 73 ALA A C 1
ATOM 583 O O . ALA A 1 73 ? 10.797 5.699 14.672 1 90.12 73 ALA A O 1
ATOM 584 N N . GLY A 1 74 ? 11.367 7.727 15.227 1 82.44 74 GLY A N 1
ATOM 585 C CA . GLY A 1 74 ? 12.766 7.359 15.102 1 82.44 74 GLY A CA 1
ATOM 586 C C . GLY A 1 74 ? 13.141 6.898 13.711 1 82.44 74 GLY A C 1
ATOM 587 O O . GLY A 1 74 ? 12.547 7.332 12.719 1 82.44 74 GLY A O 1
ATOM 588 N N . GLY A 1 75 ? 14.141 5.988 13.711 1 72.56 75 GLY A N 1
ATOM 589 C CA . GLY A 1 75 ? 14.547 5.336 12.477 1 72.56 75 GLY A CA 1
ATOM 590 C C . GLY A 1 75 ? 15.703 6.031 11.781 1 72.56 75 GLY A C 1
ATOM 591 O O . GLY A 1 75 ? 16.359 6.891 12.375 1 72.56 75 GLY A O 1
ATOM 592 N N . ALA A 1 76 ? 15.906 5.5 10.539 1 70.25 76 ALA A N 1
ATOM 593 C CA . ALA A 1 76 ? 17.078 5.883 9.758 1 70.25 76 ALA A CA 1
ATOM 594 C C . ALA A 1 76 ? 16.969 7.332 9.289 1 70.25 76 ALA A C 1
ATOM 596 O O . ALA A 1 76 ? 15.875 7.898 9.234 1 70.25 76 ALA A O 1
ATOM 597 N N . ALA A 1 77 ? 18.062 7.816 9.148 1 67.62 77 ALA A N 1
ATOM 598 C CA . ALA A 1 77 ? 18.172 9.227 8.766 1 67.62 77 ALA A CA 1
ATOM 599 C C . ALA A 1 77 ? 17.891 9.414 7.281 1 67.62 77 ALA A C 1
ATOM 601 O O . ALA A 1 77 ? 18.75 9.172 6.441 1 67.62 77 ALA A O 1
ATOM 602 N N . ALA A 1 78 ? 16.688 9.453 6.887 1 78.88 78 ALA A N 1
ATOM 603 C CA . ALA A 1 78 ? 16.359 9.953 5.555 1 78.88 78 ALA A CA 1
ATOM 604 C C . ALA A 1 78 ? 16.125 11.461 5.582 1 78.88 78 ALA A C 1
ATOM 606 O O . ALA A 1 78 ? 15.797 12.031 6.629 1 78.88 78 ALA A O 1
ATOM 607 N N . GLU A 1 79 ? 16.547 12.062 4.449 1 90.56 79 GLU A N 1
ATOM 608 C CA . GLU A 1 79 ? 16.078 13.445 4.352 1 90.56 79 GLU A CA 1
ATOM 609 C C . GLU A 1 79 ? 14.578 13.539 4.578 1 90.56 79 GLU A C 1
ATOM 611 O O . GLU A 1 79 ? 13.805 12.789 3.98 1 90.56 79 GLU A O 1
ATOM 616 N N . LEU A 1 80 ? 14.281 14.328 5.598 1 95.44 80 LEU A N 1
ATOM 617 C CA . LEU A 1 80 ? 12.875 14.422 5.996 1 95.44 80 LEU A CA 1
ATOM 618 C C . LEU A 1 80 ? 12.391 15.859 5.934 1 95.44 80 LEU A C 1
ATOM 620 O O . LEU A 1 80 ? 13.07 16.766 6.41 1 95.44 80 LEU A O 1
ATOM 624 N N . SER A 1 81 ? 11.328 16.078 5.238 1 95.81 81 SER A N 1
ATOM 625 C CA . SER A 1 81 ? 10.617 17.344 5.336 1 95.81 81 SER A CA 1
ATOM 626 C C . SER A 1 81 ? 9.289 17.172 6.078 1 95.81 81 SER A C 1
ATOM 628 O O . SER A 1 81 ? 8.68 16.109 6.035 1 95.81 81 SER A O 1
ATOM 630 N N . GLU A 1 82 ? 8.93 18.156 6.77 1 96.38 82 GLU A N 1
ATOM 631 C CA . GLU A 1 82 ? 7.68 18.188 7.523 1 96.38 82 GLU A CA 1
ATOM 632 C C . GLU A 1 82 ? 6.73 19.25 6.969 1 96.38 82 GLU A C 1
ATOM 634 O O . GLU A 1 82 ? 7.098 20.422 6.852 1 96.38 82 GLU A O 1
ATOM 639 N N . ASN A 1 83 ? 5.52 18.828 6.605 1 96.19 83 ASN A N 1
ATOM 640 C CA . ASN A 1 83 ? 4.539 19.734 6 1 96.19 83 ASN A CA 1
ATOM 641 C C . ASN A 1 83 ? 3.199 19.656 6.723 1 96.19 83 ASN A C 1
ATOM 643 O O . ASN A 1 83 ? 2.688 18.578 7 1 96.19 83 ASN A O 1
ATOM 647 N N . VAL A 1 84 ? 2.686 20.812 7.074 1 94.88 84 VAL A N 1
ATOM 648 C CA . VAL A 1 84 ? 1.32 20.938 7.578 1 94.88 84 VAL A CA 1
ATOM 649 C C . VAL A 1 84 ? 0.428 21.562 6.512 1 94.88 84 VAL A C 1
ATOM 651 O O . VAL A 1 84 ? 0.713 22.656 6.023 1 94.88 84 VAL A O 1
ATOM 654 N N . LEU A 1 85 ? -0.571 20.844 6.152 1 93.06 85 LEU A N 1
ATOM 655 C CA . LEU A 1 85 ? -1.548 21.328 5.18 1 93.06 85 LEU A CA 1
ATOM 656 C C . LEU A 1 85 ? -2.904 21.562 5.836 1 93.06 85 LEU A C 1
ATOM 658 O O . LEU A 1 85 ? -3.178 21.016 6.91 1 93.06 85 LEU A O 1
ATOM 662 N N . VAL A 1 86 ? -3.662 22.438 5.227 1 85.5 86 VAL A N 1
ATOM 663 C CA . VAL A 1 86 ? -5.039 22.641 5.66 1 85.5 86 VAL A CA 1
ATOM 664 C C . VAL A 1 86 ? -5.992 21.938 4.688 1 85.5 86 VAL A C 1
ATOM 666 O O . VAL A 1 86 ? -5.965 22.203 3.484 1 85.5 86 VAL A O 1
ATOM 669 N N . GLY A 1 87 ? -6.613 20.891 5.289 1 83 87 GLY A N 1
ATOM 670 C CA . GLY A 1 87 ? -7.625 20.234 4.477 1 83 87 GLY A CA 1
ATOM 671 C C . GLY A 1 87 ? -8.758 21.156 4.078 1 83 87 GLY A C 1
ATOM 672 O O . GLY A 1 87 ? -9.289 21.891 4.914 1 83 87 GLY A O 1
ATOM 673 N N . GLU A 1 88 ? -8.875 21.5 2.826 1 74.38 88 GLU A N 1
ATOM 674 C CA . GLU A 1 88 ? -10.023 22.281 2.373 1 74.38 88 GLU A CA 1
ATOM 675 C C . GLU A 1 88 ? -11.25 21.391 2.195 1 74.38 88 GLU A C 1
ATOM 677 O O . GLU A 1 88 ? -11.281 20.25 2.678 1 74.38 88 GLU A O 1
ATOM 682 N N . GLY A 1 89 ? -12.375 21.859 1.616 1 67.31 89 GLY A N 1
ATOM 683 C CA . GLY A 1 89 ? -13.68 21.234 1.396 1 67.31 89 GLY A CA 1
ATOM 684 C C . GLY A 1 89 ? -13.586 19.797 0.953 1 67.31 89 GLY A C 1
ATOM 685 O O . GLY A 1 89 ? -14.539 19.031 1.108 1 67.31 89 GLY A O 1
ATOM 686 N N . HIS A 1 90 ? -12.438 19.297 0.624 1 71.19 90 HIS A N 1
ATOM 687 C CA . HIS A 1 90 ? -12.469 17.953 0.06 1 71.19 90 HIS A CA 1
ATOM 688 C C . HIS A 1 90 ? -11.867 16.938 1.022 1 71.19 90 HIS A C 1
ATOM 690 O O . HIS A 1 90 ? -11.844 15.742 0.735 1 71.19 90 HIS A O 1
ATOM 696 N N . GLY A 1 91 ? -11.414 17.375 2.199 1 86.81 91 GLY A N 1
ATOM 697 C CA . GLY A 1 91 ? -11.102 16.469 3.293 1 86.81 91 GLY A CA 1
ATOM 698 C C . GLY A 1 91 ? -9.633 16.094 3.354 1 86.81 91 GLY A C 1
ATOM 699 O O . GLY A 1 91 ? -8.836 16.547 2.531 1 86.81 91 GLY A O 1
ATOM 700 N N . ILE A 1 92 ? -9.258 15.289 4.262 1 91.5 92 ILE A N 1
ATOM 701 C CA . ILE A 1 92 ? -7.898 14.906 4.621 1 91.5 92 ILE A CA 1
ATOM 702 C C . ILE A 1 92 ? -7.293 14.055 3.508 1 91.5 92 ILE A C 1
ATOM 704 O O . ILE A 1 92 ? -6.176 14.312 3.055 1 91.5 92 ILE A O 1
ATOM 708 N N . ALA A 1 93 ? -8.055 13.109 3.031 1 94.62 93 ALA A N 1
ATOM 709 C CA . ALA A 1 93 ? -7.559 12.203 2 1 94.62 93 ALA A CA 1
ATOM 710 C C . ALA A 1 93 ? -7.195 12.961 0.729 1 94.62 93 ALA A C 1
ATOM 712 O O . ALA A 1 93 ? -6.133 12.742 0.148 1 94.62 93 ALA A O 1
ATOM 713 N N . LYS A 1 94 ? -8.094 13.859 0.336 1 94.5 94 LYS A N 1
ATOM 714 C CA . LYS A 1 94 ? -7.844 14.633 -0.879 1 94.5 94 LYS A CA 1
ATOM 715 C C . LYS A 1 94 ? -6.605 15.508 -0.727 1 94.5 94 LYS A C 1
ATOM 717 O O . LYS A 1 94 ? -5.809 15.633 -1.659 1 94.5 94 LYS A O 1
ATOM 722 N N . ALA A 1 95 ? -6.469 16.156 0.413 1 94.75 95 ALA A N 1
ATOM 723 C CA . ALA A 1 95 ? -5.305 17 0.659 1 94.75 95 ALA A CA 1
ATOM 724 C C . ALA A 1 95 ? -4.012 16.188 0.575 1 94.75 95 ALA A C 1
ATOM 726 O O . ALA A 1 95 ? -3.023 16.656 -0.002 1 94.75 95 ALA A O 1
ATOM 727 N N . LEU A 1 96 ? -4.023 14.992 1.109 1 96.25 96 LEU A N 1
ATOM 728 C CA . LEU A 1 96 ? -2.852 14.125 1.058 1 96.25 96 LEU A CA 1
ATOM 729 C C . LEU A 1 96 ? -2.562 13.688 -0.374 1 96.25 96 LEU A C 1
ATOM 731 O O . LEU A 1 96 ? -1.408 13.688 -0.809 1 96.25 96 LEU A O 1
ATOM 735 N N . LEU A 1 97 ? -3.633 13.344 -1.067 1 96.38 97 LEU A N 1
ATOM 736 C CA . LEU A 1 97 ? -3.486 12.914 -2.453 1 96.38 97 LEU A CA 1
ATOM 737 C C . LEU A 1 97 ? -2.93 14.039 -3.316 1 96.38 97 LEU A C 1
ATOM 739 O O . LEU A 1 97 ? -2.064 13.812 -4.164 1 96.38 97 LEU A O 1
ATOM 743 N N . ASP A 1 98 ? -3.412 15.25 -3.068 1 95.12 98 ASP A N 1
ATOM 744 C CA . ASP A 1 98 ? -2.918 16.406 -3.814 1 95.12 98 ASP A CA 1
ATOM 745 C C . ASP A 1 98 ? -1.445 16.672 -3.508 1 95.12 98 ASP A C 1
ATOM 747 O O . ASP A 1 98 ? -0.66 16.953 -4.414 1 95.12 98 ASP A O 1
ATOM 751 N N . ALA A 1 99 ? -1.087 16.5 -2.299 1 94.62 99 ALA A N 1
ATOM 752 C CA . ALA A 1 99 ? 0.299 16.719 -1.887 1 94.62 99 ALA A CA 1
ATOM 753 C C . ALA A 1 99 ? 1.217 15.664 -2.506 1 94.62 99 ALA A C 1
ATOM 755 O O . ALA A 1 99 ? 2.377 15.945 -2.812 1 94.62 99 ALA A O 1
ATOM 756 N N . ALA A 1 100 ? 0.678 14.461 -2.748 1 96.44 100 ALA A N 1
ATOM 757 C CA . ALA A 1 100 ? 1.474 13.328 -3.215 1 96.44 100 ALA A CA 1
ATOM 758 C C . ALA A 1 100 ? 1.282 13.102 -4.715 1 96.44 100 ALA A C 1
ATOM 760 O O . ALA A 1 100 ? 1.552 12.016 -5.223 1 96.44 100 ALA A O 1
ATOM 761 N N . SER A 1 101 ? 0.754 14.07 -5.453 1 94 101 SER A N 1
ATOM 762 C CA . SER A 1 101 ? 0.337 13.898 -6.844 1 94 101 SER A CA 1
ATOM 763 C C . SER A 1 101 ? 1.489 13.398 -7.707 1 94 101 SER A C 1
ATOM 765 O O . SER A 1 101 ? 1.272 12.664 -8.68 1 94 101 SER A O 1
ATOM 767 N N . ASP A 1 102 ? 2.738 13.727 -7.383 1 93.69 102 ASP A N 1
ATOM 768 C CA . ASP A 1 102 ? 3.889 13.305 -8.18 1 93.69 102 ASP A CA 1
ATOM 769 C C . ASP A 1 102 ? 4.824 12.414 -7.363 1 93.69 102 ASP A C 1
ATOM 771 O O . ASP A 1 102 ? 6.008 12.289 -7.688 1 93.69 102 ASP A O 1
ATOM 775 N N . ALA A 1 103 ? 4.297 11.875 -6.301 1 96.94 103 ALA A N 1
ATOM 776 C CA . ALA A 1 103 ? 5.113 11.07 -5.395 1 96.94 103 ALA A CA 1
ATOM 777 C C . ALA A 1 103 ? 5.469 9.727 -6.027 1 96.94 103 ALA A C 1
ATOM 779 O O . ALA A 1 103 ? 4.695 9.18 -6.816 1 96.94 103 ALA A O 1
ATOM 780 N N . ASP A 1 104 ? 6.664 9.18 -5.617 1 96.62 104 ASP A N 1
ATOM 781 C CA . ASP A 1 104 ? 7.012 7.801 -5.953 1 96.62 104 ASP A CA 1
ATOM 782 C C . ASP A 1 104 ? 6.188 6.809 -5.137 1 96.62 104 ASP A C 1
ATOM 784 O O . ASP A 1 104 ? 5.926 5.691 -5.586 1 96.62 104 ASP A O 1
ATOM 788 N N . LEU A 1 105 ? 5.855 7.316 -3.928 1 97.88 105 LEU A N 1
ATOM 789 C CA . LEU A 1 105 ? 5.152 6.465 -2.975 1 97.88 105 LEU A CA 1
ATOM 790 C C . LEU A 1 105 ? 4.375 7.305 -1.968 1 97.88 105 LEU A C 1
ATOM 792 O O . LEU A 1 105 ? 4.875 8.312 -1.473 1 97.88 105 LEU A O 1
ATOM 796 N N . LEU A 1 106 ? 3.176 6.934 -1.768 1 98.62 106 LEU A N 1
ATOM 797 C CA . LEU A 1 106 ? 2.4 7.488 -0.663 1 98.62 106 LEU A CA 1
ATOM 798 C C . LEU A 1 106 ? 2.188 6.445 0.428 1 98.62 106 LEU A C 1
ATOM 800 O O . LEU A 1 106 ? 1.691 5.348 0.158 1 98.62 106 LEU A O 1
ATOM 804 N N . VAL A 1 107 ? 2.576 6.773 1.672 1 98.69 107 VAL A N 1
ATOM 805 C CA . VAL A 1 107 ? 2.535 5.84 2.791 1 98.69 107 VAL A CA 1
ATOM 806 C C . VAL A 1 107 ? 1.512 6.312 3.822 1 98.69 107 VAL A C 1
ATOM 808 O O . VAL A 1 107 ? 1.479 7.496 4.176 1 98.69 107 VAL A O 1
ATOM 811 N N . VAL A 1 108 ? 0.654 5.426 4.246 1 98.25 108 VAL A N 1
ATOM 812 C CA . VAL A 1 108 ? -0.307 5.699 5.309 1 98.25 108 VAL A CA 1
ATOM 813 C C . VAL A 1 108 ? -0.374 4.508 6.262 1 98.25 108 VAL A C 1
ATOM 815 O O . VAL A 1 108 ? 0.027 3.396 5.906 1 98.25 108 VAL A O 1
ATOM 818 N N . GLY A 1 109 ? -0.771 4.777 7.5 1 97.44 109 GLY A N 1
ATOM 819 C CA . GLY A 1 109 ? -1.156 3.689 8.383 1 97.44 109 GLY A CA 1
ATOM 820 C C . GLY A 1 109 ? -2.533 3.129 8.078 1 97.44 109 GLY A C 1
ATOM 821 O O . GLY A 1 109 ? -3.4 3.844 7.57 1 97.44 109 GLY A O 1
ATOM 822 N N . SER A 1 110 ? -2.766 1.875 8.445 1 96.38 110 SER A N 1
ATOM 823 C CA . SER A 1 110 ? -4.074 1.267 8.227 1 96.38 110 SER A CA 1
ATOM 824 C C . SER A 1 110 ? -5.133 1.896 9.125 1 96.38 110 SER A C 1
ATOM 826 O O . SER A 1 110 ? -6.312 1.946 8.766 1 96.38 110 SER A O 1
ATOM 828 N N . ARG A 1 111 ? -4.617 2.357 10.297 1 92.44 111 ARG A N 1
ATOM 829 C CA . ARG A 1 111 ? -5.504 3.002 11.258 1 92.44 111 ARG A CA 1
ATOM 830 C C . ARG A 1 111 ? -4.938 4.34 11.719 1 92.44 111 ARG A C 1
ATOM 832 O O . ARG A 1 111 ? -3.719 4.52 11.773 1 92.44 111 ARG A O 1
ATOM 839 N N . GLY A 1 112 ? -5.879 5.219 11.992 1 90.56 112 GLY A N 1
ATOM 840 C CA . GLY A 1 112 ? -5.535 6.52 12.539 1 90.56 112 GLY A CA 1
ATOM 841 C C . GLY A 1 112 ? -6.312 6.859 13.797 1 90.56 112 GLY A C 1
ATOM 842 O O . GLY A 1 112 ? -6.559 5.988 14.633 1 90.56 112 GLY A O 1
ATOM 843 N N . ARG A 1 113 ? -6.641 8.016 13.852 1 83.94 113 ARG A N 1
ATOM 844 C CA . ARG A 1 113 ? -7.258 8.516 15.078 1 83.94 113 ARG A CA 1
ATOM 845 C C . ARG A 1 113 ? -8.734 8.156 15.133 1 83.94 113 ARG A C 1
ATOM 847 O O . ARG A 1 113 ? -9.359 8.242 16.188 1 83.94 113 ARG A O 1
ATOM 854 N N . GLY A 1 114 ? -9.383 7.914 14.031 1 74.75 114 GLY A N 1
ATOM 855 C CA . GLY A 1 114 ? -10.828 7.742 13.984 1 74.75 114 GLY A CA 1
ATOM 856 C C . GLY A 1 114 ? -11.32 6.57 14.812 1 74.75 114 GLY A C 1
ATOM 857 O O . GLY A 1 114 ? -12.508 6.488 15.141 1 74.75 114 GLY A O 1
ATOM 858 N N . GLY A 1 115 ? -10.609 5.938 15.602 1 63.03 115 GLY A N 1
ATOM 859 C CA . GLY A 1 115 ? -10.977 4.996 16.656 1 63.03 115 GLY A CA 1
ATOM 860 C C . GLY A 1 115 ? -11.859 3.869 16.156 1 63.03 115 GLY A C 1
ATOM 861 O O . GLY A 1 115 ? -12.641 3.301 16.938 1 63.03 115 GLY A O 1
ATOM 862 N N . PHE A 1 116 ? -12.102 3.697 14.875 1 64.56 116 PHE A N 1
ATOM 863 C CA . PHE A 1 116 ? -13.062 2.66 14.523 1 64.56 116 PHE A CA 1
ATOM 864 C C . PHE A 1 116 ? -12.516 1.277 14.852 1 64.56 116 PHE A C 1
ATOM 866 O O . PHE A 1 116 ? -11.828 0.667 14.031 1 64.56 116 PHE A O 1
ATOM 873 N N . HIS A 1 117 ? -12.945 0.939 16.109 1 64.44 117 HIS A N 1
ATOM 874 C CA . HIS A 1 117 ? -12.539 -0.37 16.609 1 64.44 117 HIS A CA 1
ATOM 875 C C . HIS A 1 117 ? -13.125 -1.49 15.758 1 64.44 117 HIS A C 1
ATOM 877 O O . HIS A 1 117 ? -14.305 -1.466 15.414 1 64.44 117 HIS A O 1
ATOM 883 N N . GLY A 1 118 ? -12.422 -2.176 15.273 1 72.81 118 GLY A N 1
ATOM 884 C CA . GLY A 1 118 ? -12.875 -3.324 14.508 1 72.81 118 GLY A CA 1
ATOM 885 C C . GLY A 1 118 ? -12.562 -3.215 13.023 1 72.81 118 GLY A C 1
ATOM 886 O O . GLY A 1 118 ? -12.492 -4.227 12.32 1 72.81 118 GLY A O 1
ATOM 887 N N . LEU A 1 119 ? -12.508 -1.865 12.688 1 75.56 119 LEU A N 1
ATOM 888 C CA . LEU A 1 119 ? -12.102 -1.735 11.297 1 75.56 119 LEU A CA 1
ATOM 889 C C . LEU A 1 119 ? -10.586 -1.874 11.164 1 75.56 119 LEU A C 1
ATOM 891 O O . LEU A 1 119 ? -9.836 -1.372 12 1 75.56 119 LEU A O 1
ATOM 895 N N . ARG A 1 120 ? -10.289 -2.588 10.219 1 86.81 120 ARG A N 1
ATOM 896 C CA . ARG A 1 120 ? -8.859 -2.824 10.07 1 86.81 120 ARG A CA 1
ATOM 897 C C . ARG A 1 120 ? -8.25 -1.861 9.055 1 86.81 120 ARG A C 1
ATOM 899 O O . ARG A 1 120 ? -7.031 -1.816 8.883 1 86.81 120 ARG A O 1
ATOM 906 N N . LEU A 1 121 ? -9.188 -1.086 8.453 1 93.94 121 LEU A N 1
ATOM 907 C CA . LEU A 1 121 ? -8.742 -0.039 7.535 1 93.94 121 LEU A CA 1
ATOM 908 C C . LEU A 1 121 ? -9.516 1.254 7.773 1 93.94 121 LEU A C 1
ATOM 910 O O . LEU A 1 121 ? -10.742 1.273 7.688 1 93.94 121 LEU A O 1
ATOM 914 N N . GLY A 1 122 ? -8.828 2.297 8.039 1 93 122 GLY A N 1
ATOM 915 C CA . GLY A 1 122 ? -9.445 3.576 8.352 1 93 122 GLY A CA 1
ATOM 916 C C . GLY A 1 122 ? -10.055 4.258 7.145 1 93 122 GLY A C 1
ATOM 917 O O . GLY A 1 122 ? -9.719 3.926 6.004 1 93 122 GLY A O 1
ATOM 918 N N . SER A 1 123 ? -10.891 5.254 7.438 1 90.81 123 SER A N 1
ATOM 919 C CA . SER A 1 123 ? -11.648 5.941 6.398 1 90.81 123 SER A CA 1
ATOM 920 C C . SER A 1 123 ? -10.742 6.742 5.48 1 90.81 123 SER A C 1
ATOM 922 O O . SER A 1 123 ? -10.945 6.77 4.266 1 90.81 123 SER A O 1
ATOM 924 N N . VAL A 1 124 ? -9.711 7.387 5.969 1 92.62 124 VAL A N 1
ATOM 925 C CA . VAL A 1 124 ? -8.812 8.203 5.156 1 92.62 124 VAL A CA 1
ATOM 926 C C . VAL A 1 124 ? -7.984 7.297 4.242 1 92.62 124 VAL A C 1
ATOM 928 O O . VAL A 1 124 ? -7.871 7.555 3.043 1 92.62 124 VAL A O 1
ATOM 931 N N . SER A 1 125 ? -7.426 6.207 4.82 1 95.62 125 SER A N 1
ATOM 932 C CA . SER A 1 125 ? -6.645 5.281 4.004 1 95.62 125 SER A CA 1
ATOM 933 C C . SER A 1 125 ? -7.5 4.641 2.918 1 95.62 125 SER A C 1
ATOM 935 O O . SER A 1 125 ? -7.043 4.453 1.79 1 95.62 125 SER A O 1
ATOM 937 N N . GLN A 1 126 ? -8.711 4.336 3.256 1 93.5 126 GLN A N 1
ATOM 938 C CA . GLN A 1 126 ? -9.625 3.777 2.266 1 93.5 126 GLN A CA 1
ATOM 939 C C . GLN A 1 126 ? -9.867 4.758 1.121 1 93.5 126 GLN A C 1
ATOM 941 O O . GLN A 1 126 ? -9.805 4.383 -0.051 1 93.5 126 GLN A O 1
ATOM 946 N N . GLN A 1 127 ? -10.156 5.988 1.452 1 93.56 127 GLN A N 1
ATOM 947 C CA . GLN A 1 127 ? -10.383 7.008 0.432 1 93.56 127 GLN A CA 1
ATOM 948 C C . GLN A 1 127 ? -9.141 7.211 -0.431 1 93.56 127 GLN A C 1
ATOM 950 O O . GLN A 1 127 ? -9.242 7.34 -1.652 1 93.56 127 GLN A O 1
ATOM 955 N N . ILE A 1 128 ? -7.988 7.203 0.145 1 96.62 128 ILE A N 1
ATOM 956 C CA . ILE A 1 128 ? -6.73 7.359 -0.576 1 96.62 128 ILE A CA 1
ATOM 957 C C . ILE A 1 128 ? -6.578 6.234 -1.598 1 96.62 128 ILE A C 1
ATOM 959 O O . ILE A 1 128 ? -6.262 6.484 -2.764 1 96.62 128 ILE A O 1
ATOM 963 N N . LEU A 1 129 ? -6.887 5.059 -1.156 1 96.75 129 LEU A N 1
ATOM 964 C CA . LEU A 1 129 ? -6.691 3.895 -2.012 1 96.75 129 LEU A CA 1
ATOM 965 C C . LEU A 1 129 ? -7.645 3.926 -3.199 1 96.75 129 LEU A C 1
ATOM 967 O O . LEU A 1 129 ? -7.316 3.432 -4.281 1 96.75 129 LEU A O 1
ATOM 971 N N . HIS A 1 130 ? -8.734 4.551 -3.035 1 93.75 130 HIS A N 1
ATOM 972 C CA . HIS A 1 130 ? -9.719 4.629 -4.102 1 93.75 130 HIS A CA 1
ATOM 973 C C . HIS A 1 130 ? -9.336 5.688 -5.133 1 93.75 130 HIS A C 1
ATOM 975 O O . HIS A 1 130 ? -9.797 5.641 -6.277 1 93.75 130 HIS A O 1
ATOM 981 N N . HIS A 1 131 ? -8.383 6.613 -4.77 1 93.75 131 HIS A N 1
ATOM 982 C CA . HIS A 1 131 ? -8.18 7.766 -5.645 1 93.75 131 HIS A CA 1
ATOM 983 C C . HIS A 1 131 ? -6.707 7.949 -5.98 1 93.75 131 HIS A C 1
ATOM 985 O O . HIS A 1 131 ? -6.355 8.797 -6.809 1 93.75 131 HIS A O 1
ATOM 991 N N . ALA A 1 132 ? -5.906 7.121 -5.469 1 95.88 132 ALA A N 1
ATOM 992 C CA . ALA A 1 132 ? -4.465 7.312 -5.613 1 95.88 132 ALA A CA 1
ATOM 993 C C . ALA A 1 132 ? -4.031 7.125 -7.066 1 95.88 132 ALA A C 1
ATOM 995 O O . ALA A 1 132 ? -4.531 6.234 -7.758 1 95.88 132 ALA A O 1
ATOM 996 N N . ARG A 1 133 ? -3.072 7.992 -7.445 1 94.25 133 ARG A N 1
ATOM 997 C CA . ARG A 1 133 ? -2.488 7.891 -8.773 1 94.25 133 ARG A CA 1
ATOM 998 C C . ARG A 1 133 ? -1.046 7.398 -8.703 1 94.25 133 ARG A C 1
ATOM 1000 O O . ARG A 1 133 ? -0.395 7.219 -9.734 1 94.25 133 ARG A O 1
ATOM 1007 N N . CYS A 1 134 ? -0.566 7.262 -7.59 1 97.12 134 CYS A N 1
ATOM 1008 C CA . CYS A 1 134 ? 0.738 6.664 -7.32 1 97.12 134 CYS A CA 1
ATOM 1009 C C . CYS A 1 134 ? 0.605 5.445 -6.418 1 97.12 134 CYS A C 1
ATOM 1011 O O . CYS A 1 134 ? -0.43 5.25 -5.777 1 97.12 134 CYS A O 1
ATOM 1013 N N . PRO A 1 135 ? 1.626 4.559 -6.391 1 98.19 135 PRO A N 1
ATOM 1014 C CA . PRO A 1 135 ? 1.563 3.436 -5.449 1 98.19 135 PRO A CA 1
ATOM 1015 C C . PRO A 1 135 ? 1.394 3.887 -4 1 98.19 135 PRO A C 1
ATOM 1017 O O . PRO A 1 135 ? 1.984 4.891 -3.59 1 98.19 135 PRO A O 1
ATOM 1020 N N . VAL A 1 136 ? 0.535 3.164 -3.293 1 98.75 136 VAL A N 1
ATOM 1021 C CA . VAL A 1 136 ? 0.264 3.467 -1.892 1 98.75 136 VAL A CA 1
ATOM 1022 C C . VAL A 1 136 ? 0.722 2.305 -1.014 1 98.75 136 VAL A C 1
ATOM 1024 O O . VAL A 1 136 ? 0.444 1.143 -1.316 1 98.75 136 VAL A O 1
ATOM 1027 N N . VAL A 1 137 ? 1.455 2.604 0.019 1 98.75 137 VAL A N 1
ATOM 1028 C CA . VAL A 1 137 ? 1.775 1.616 1.045 1 98.75 137 VAL A CA 1
ATOM 1029 C C . VAL A 1 137 ? 0.863 1.812 2.254 1 98.75 137 VAL A C 1
ATOM 1031 O O . VAL A 1 137 ? 0.746 2.92 2.779 1 98.75 137 VAL A O 1
ATOM 1034 N N . VAL A 1 138 ? 0.213 0.791 2.648 1 98.62 138 VAL A N 1
ATOM 1035 C CA . VAL A 1 138 ? -0.555 0.772 3.889 1 98.62 138 VAL A CA 1
ATOM 1036 C C . VAL A 1 138 ? 0.173 -0.07 4.934 1 98.62 138 VAL A C 1
ATOM 1038 O O . VAL A 1 138 ? 0.359 -1.274 4.75 1 98.62 138 VAL A O 1
ATOM 1041 N N . VAL A 1 139 ? 0.589 0.551 5.992 1 98.06 139 VAL A N 1
ATOM 1042 C CA . VAL A 1 139 ? 1.3 -0.116 7.078 1 98.06 139 VAL A CA 1
ATOM 1043 C C . VAL A 1 139 ? 0.302 -0.605 8.125 1 98.06 139 VAL A C 1
ATOM 1045 O O . VAL A 1 139 ? -0.486 0.18 8.656 1 98.06 139 VAL A O 1
ATOM 1048 N N . PRO A 1 140 ? 0.314 -1.892 8.438 1 96.31 140 PRO A N 1
ATOM 1049 C CA . PRO A 1 140 ? -0.697 -2.451 9.344 1 96.31 140 PRO A CA 1
ATOM 1050 C C . PRO A 1 140 ? -0.503 -2.012 10.789 1 96.31 140 PRO A C 1
ATOM 1052 O O . PRO A 1 140 ? 0.559 -1.493 11.148 1 96.31 140 PRO A O 1
ATOM 1055 N N . ALA A 1 141 ? -1.642 -2.035 11.617 1 87.56 141 ALA A N 1
ATOM 1056 C CA . ALA A 1 141 ? -1.666 -1.597 13.016 1 87.56 141 ALA A CA 1
ATOM 1057 C C . ALA A 1 141 ? -0.828 -2.52 13.891 1 87.56 141 ALA A C 1
ATOM 1059 O O . ALA A 1 141 ? -0.54 -2.193 15.047 1 87.56 141 ALA A O 1
ATOM 1060 N N . GLY A 1 142 ? 0.084 -3.508 13.398 1 74.81 142 GLY A N 1
ATOM 1061 C CA . GLY A 1 142 ? 0.822 -4.441 14.242 1 74.81 142 GLY A CA 1
ATOM 1062 C C . GLY A 1 142 ? 0.015 -5.668 14.617 1 74.81 142 GLY A C 1
ATOM 1063 O O . GLY A 1 142 ? -1.211 -5.676 14.484 1 74.81 142 GLY A O 1
ATOM 1064 N N . MET B 1 1 ? 10.211 -16.672 5.605 1 52.16 1 MET B N 1
ATOM 1065 C CA . MET B 1 1 ? 10.453 -16.281 4.219 1 52.16 1 MET B CA 1
ATOM 1066 C C . MET B 1 1 ? 10.328 -14.766 4.047 1 52.16 1 MET B C 1
ATOM 1068 O O . MET B 1 1 ? 9.297 -14.188 4.387 1 52.16 1 MET B O 1
ATOM 1072 N N . ALA B 1 2 ? 11.531 -14.016 3.945 1 78.69 2 ALA B N 1
ATOM 1073 C CA . ALA B 1 2 ? 11.906 -12.609 3.812 1 78.69 2 ALA B CA 1
ATOM 1074 C C . ALA B 1 2 ? 11.836 -12.156 2.357 1 78.69 2 ALA B C 1
ATOM 1076 O O . ALA B 1 2 ? 11.945 -12.969 1.44 1 78.69 2 ALA B O 1
ATOM 1077 N N . GLY B 1 3 ? 11.211 -11.156 1.948 1 95.88 3 GLY B N 1
ATOM 1078 C CA . GLY B 1 3 ? 11.188 -10.57 0.62 1 95.88 3 GLY B CA 1
ATOM 1079 C C . GLY B 1 3 ? 9.867 -9.906 0.279 1 95.88 3 GLY B C 1
ATOM 1080 O O . GLY B 1 3 ? 9.109 -9.531 1.174 1 95.88 3 GLY B O 1
ATOM 1081 N N . ILE B 1 4 ? 9.656 -9.766 -1.104 1 97.88 4 ILE B N 1
ATOM 1082 C CA . ILE B 1 4 ? 8.477 -9.078 -1.628 1 97.88 4 ILE B CA 1
ATOM 1083 C C . ILE B 1 4 ? 7.551 -10.094 -2.299 1 97.88 4 ILE B C 1
ATOM 1085 O O . ILE B 1 4 ? 7.992 -10.891 -3.133 1 97.88 4 ILE B O 1
ATOM 1089 N N . PHE B 1 5 ? 6.328 -10.156 -1.865 1 98.38 5 PHE B N 1
ATOM 1090 C CA . PHE B 1 5 ? 5.316 -10.977 -2.525 1 98.38 5 PHE B CA 1
ATOM 1091 C C . PHE B 1 5 ? 4.395 -10.109 -3.381 1 98.38 5 PHE B C 1
ATOM 1093 O O . PHE B 1 5 ? 4.023 -9 -2.979 1 98.38 5 PHE B O 1
ATOM 1100 N N . VAL B 1 6 ? 4.02 -10.633 -4.531 1 98.31 6 VAL B N 1
ATOM 1101 C CA . VAL B 1 6 ? 3.113 -9.906 -5.41 1 98.31 6 VAL B CA 1
ATOM 1102 C C . VAL B 1 6 ? 2.053 -10.859 -5.961 1 98.31 6 VAL B C 1
ATOM 1104 O O . VAL B 1 6 ? 2.371 -11.961 -6.406 1 98.31 6 VAL B O 1
ATOM 1107 N N . GLY B 1 7 ? 0.793 -10.422 -5.785 1 97.62 7 GLY B N 1
ATOM 1108 C CA . GLY B 1 7 ? -0.3 -11.18 -6.375 1 97.62 7 GLY B CA 1
ATOM 1109 C C . GLY B 1 7 ? -0.438 -10.961 -7.867 1 97.62 7 GLY B C 1
ATOM 1110 O O . GLY B 1 7 ? -0.495 -9.82 -8.336 1 97.62 7 GLY B O 1
ATOM 1111 N N . VAL B 1 8 ? -0.584 -12.039 -8.633 1 96.88 8 VAL B N 1
ATOM 1112 C CA . VAL B 1 8 ? -0.707 -11.984 -10.086 1 96.88 8 VAL B CA 1
ATOM 1113 C C . VAL B 1 8 ? -1.938 -12.773 -10.531 1 96.88 8 VAL B C 1
ATOM 1115 O O . VAL B 1 8 ? -2.162 -13.898 -10.07 1 96.88 8 VAL B O 1
ATOM 1118 N N . ASP B 1 9 ? -2.732 -12.133 -11.391 1 93.12 9 ASP B N 1
ATOM 1119 C CA . ASP B 1 9 ? -3.932 -12.836 -11.836 1 93.12 9 ASP B CA 1
ATOM 1120 C C . ASP B 1 9 ? -4.109 -12.727 -13.352 1 93.12 9 ASP B C 1
ATOM 1122 O O . ASP B 1 9 ? -5.184 -13.016 -13.875 1 93.12 9 ASP B O 1
ATOM 1126 N N . GLY B 1 10 ? -3.119 -12.172 -14.055 1 92.12 10 GLY B N 1
ATOM 1127 C CA . GLY B 1 10 ? -3.152 -12.039 -15.5 1 92.12 10 GLY B CA 1
ATOM 1128 C C . GLY B 1 10 ? -3.713 -10.711 -15.969 1 92.12 10 GLY B C 1
ATOM 1129 O O . GLY B 1 10 ? -3.717 -10.422 -17.172 1 92.12 10 GLY B O 1
ATOM 1130 N N . SER B 1 11 ? -4.203 -9.898 -15.109 1 92.62 11 SER B N 1
ATOM 1131 C CA . SER B 1 11 ? -4.762 -8.602 -15.469 1 92.62 11 SER B CA 1
ATOM 1132 C C . SER B 1 11 ? -3.664 -7.566 -15.68 1 92.62 11 SER B C 1
ATOM 1134 O O . SER B 1 11 ? -2.512 -7.793 -15.312 1 92.62 11 SER B O 1
ATOM 1136 N N . ASP B 1 12 ? -3.996 -6.41 -16.297 1 93 12 ASP B N 1
ATOM 1137 C CA . ASP B 1 12 ? -3.068 -5.297 -16.469 1 93 12 ASP B CA 1
ATOM 1138 C C . ASP B 1 12 ? -2.635 -4.73 -15.109 1 93 12 ASP B C 1
ATOM 1140 O O . ASP B 1 12 ? -1.482 -4.328 -14.938 1 93 12 ASP B O 1
ATOM 1144 N N . GLY B 1 13 ? -3.641 -4.754 -14.18 1 95.06 13 GLY B N 1
ATOM 1145 C CA . GLY B 1 13 ? -3.30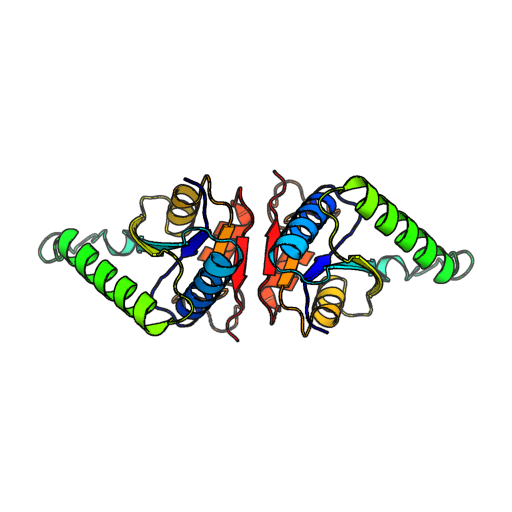7 -4.281 -12.844 1 95.06 13 GLY B CA 1
ATOM 1146 C C . GLY B 1 13 ? -2.254 -5.133 -12.156 1 95.06 13 GLY B C 1
ATOM 1147 O O . GLY B 1 13 ? -1.346 -4.605 -11.516 1 95.06 13 GLY B O 1
ATOM 1148 N N . ALA B 1 14 ? -2.367 -6.426 -12.328 1 96.12 14 ALA B N 1
ATOM 1149 C CA . ALA B 1 14 ? -1.396 -7.34 -11.734 1 96.12 14 ALA B CA 1
ATOM 1150 C C . ALA B 1 14 ? -0.032 -7.203 -12.406 1 96.12 14 ALA B C 1
ATOM 1152 O O . ALA B 1 14 ? 1.004 -7.328 -11.75 1 96.12 14 ALA B O 1
ATOM 1153 N N . ARG B 1 15 ? -0.039 -6.965 -13.688 1 95.31 15 ARG B N 1
ATOM 1154 C CA . ARG B 1 15 ? 1.223 -6.781 -14.398 1 95.31 15 ARG B CA 1
ATOM 1155 C C . ARG B 1 15 ? 1.943 -5.527 -13.922 1 95.31 15 ARG B C 1
ATOM 1157 O O . ARG B 1 15 ? 3.162 -5.535 -13.742 1 95.31 15 ARG B O 1
ATOM 1164 N N . ARG B 1 16 ? 1.231 -4.465 -13.734 1 95.75 16 ARG B N 1
ATOM 1165 C CA . ARG B 1 16 ? 1.821 -3.244 -13.188 1 95.75 16 ARG B CA 1
ATOM 1166 C C . ARG B 1 16 ? 2.373 -3.479 -11.789 1 95.75 16 ARG B C 1
ATOM 1168 O O . ARG B 1 16 ? 3.461 -3.006 -11.453 1 95.75 16 ARG B O 1
ATOM 1175 N N . ALA B 1 17 ? 1.58 -4.227 -11.008 1 97.5 17 ALA B N 1
ATOM 1176 C CA . ALA B 1 17 ? 2.027 -4.555 -9.656 1 97.5 17 ALA B CA 1
ATOM 1177 C C . ALA B 1 17 ? 3.314 -5.375 -9.688 1 97.5 17 ALA B C 1
ATOM 1179 O O . ALA B 1 17 ? 4.23 -5.133 -8.898 1 97.5 17 ALA B O 1
ATOM 1180 N N . LEU B 1 18 ? 3.348 -6.301 -10.586 1 97.19 18 LEU B N 1
ATOM 1181 C CA . LEU B 1 18 ? 4.527 -7.152 -10.727 1 97.19 18 LEU B CA 1
ATOM 1182 C C . LEU B 1 18 ? 5.738 -6.332 -11.156 1 97.19 18 LEU B C 1
ATOM 1184 O O . LEU B 1 18 ? 6.836 -6.504 -10.617 1 97.19 18 LEU B O 1
ATOM 1188 N N . ARG B 1 19 ? 5.586 -5.477 -12.109 1 96.31 19 ARG B N 1
ATOM 1189 C CA . ARG B 1 19 ? 6.676 -4.613 -12.547 1 96.31 19 ARG B CA 1
ATOM 1190 C C . ARG B 1 19 ? 7.191 -3.76 -11.391 1 96.31 19 ARG B C 1
ATOM 1192 O O . ARG B 1 19 ? 8.406 -3.65 -11.18 1 96.31 19 ARG B O 1
ATOM 1199 N N . TRP B 1 20 ? 6.309 -3.191 -10.672 1 96.69 20 TRP B N 1
ATOM 1200 C CA . TRP B 1 20 ? 6.68 -2.385 -9.516 1 96.69 20 TRP B CA 1
ATOM 1201 C C . TRP B 1 20 ? 7.445 -3.219 -8.492 1 96.69 20 TRP B C 1
ATOM 1203 O O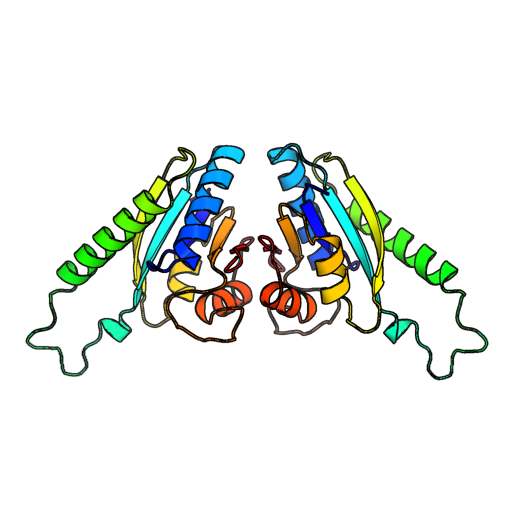 . TRP B 1 20 ? 8.461 -2.775 -7.957 1 96.69 20 TRP B O 1
ATOM 1213 N N . ALA B 1 21 ? 6.918 -4.402 -8.188 1 97.31 21 ALA B N 1
ATOM 1214 C CA . ALA B 1 21 ? 7.539 -5.289 -7.211 1 97.31 21 ALA B CA 1
ATOM 1215 C C . ALA B 1 21 ? 8.961 -5.656 -7.633 1 97.31 21 ALA B C 1
ATOM 1217 O O . ALA B 1 21 ? 9.867 -5.711 -6.801 1 97.31 21 ALA B O 1
ATOM 1218 N N . ARG B 1 22 ? 9.094 -5.93 -8.867 1 96.69 22 ARG B N 1
ATOM 1219 C CA . ARG B 1 22 ? 10.414 -6.289 -9.367 1 96.69 22 ARG B CA 1
ATOM 1220 C C . ARG B 1 22 ? 11.391 -5.125 -9.227 1 96.69 22 ARG B C 1
ATOM 1222 O O . ARG B 1 22 ? 12.539 -5.316 -8.828 1 96.69 22 ARG B O 1
ATOM 1229 N N . GLU B 1 23 ? 10.969 -3.932 -9.586 1 95.56 23 GLU B N 1
ATOM 1230 C CA . GLU B 1 23 ? 11.805 -2.746 -9.398 1 95.56 23 GLU B CA 1
ATOM 1231 C C . GLU B 1 23 ? 12.164 -2.549 -7.93 1 95.56 23 GLU B C 1
ATOM 1233 O O . GLU B 1 23 ? 13.32 -2.262 -7.602 1 95.56 23 GLU B O 1
ATOM 1238 N N . GLU B 1 24 ? 11.18 -2.736 -7.125 1 96 24 GLU B N 1
ATOM 1239 C CA . GLU B 1 24 ? 11.414 -2.615 -5.691 1 96 24 GLU B CA 1
ATOM 1240 C C . GLU B 1 24 ? 12.398 -3.674 -5.203 1 96 24 GLU B C 1
ATOM 1242 O O . GLU B 1 24 ? 13.234 -3.4 -4.336 1 96 24 GLU B O 1
ATOM 1247 N N . GLY B 1 25 ? 12.234 -4.875 -5.719 1 95.69 25 GLY B N 1
ATOM 1248 C CA . GLY B 1 25 ? 13.164 -5.938 -5.367 1 95.69 25 GLY B CA 1
ATOM 1249 C C . GLY B 1 25 ? 14.609 -5.594 -5.676 1 95.69 25 GLY B C 1
ATOM 1250 O O . GLY B 1 25 ? 15.508 -5.926 -4.902 1 95.69 25 GLY B O 1
ATOM 1251 N N . VAL B 1 26 ? 14.789 -4.953 -6.77 1 95.06 26 VAL B N 1
ATOM 1252 C CA . VAL B 1 26 ? 16.125 -4.523 -7.152 1 95.06 26 VAL B CA 1
ATOM 1253 C C . VAL B 1 26 ? 16.641 -3.463 -6.172 1 95.06 26 VAL B C 1
ATOM 1255 O O . VAL B 1 26 ? 17.766 -3.537 -5.695 1 95.06 26 VAL B O 1
ATOM 1258 N N . ILE B 1 27 ? 15.82 -2.537 -5.871 1 93.69 27 ILE B N 1
ATOM 1259 C CA . ILE B 1 27 ? 16.172 -1.449 -4.969 1 93.69 27 ILE B CA 1
ATOM 1260 C C . ILE B 1 27 ? 16.562 -2.018 -3.604 1 93.69 27 ILE B C 1
ATOM 1262 O O . ILE B 1 27 ? 17.547 -1.583 -3 1 93.69 27 ILE B O 1
ATOM 1266 N N . ARG B 1 28 ? 15.859 -3.039 -3.172 1 93.88 28 ARG B N 1
ATOM 1267 C CA . ARG B 1 28 ? 16.047 -3.588 -1.833 1 93.88 28 ARG B CA 1
ATOM 1268 C C . ARG B 1 28 ? 17.078 -4.715 -1.844 1 93.88 28 ARG B C 1
ATOM 1270 O O . ARG B 1 28 ? 17.562 -5.137 -0.789 1 93.88 28 ARG B O 1
ATOM 1277 N N . GLY B 1 29 ? 17.391 -5.152 -2.975 1 93.81 29 GLY B N 1
ATOM 1278 C CA . GLY B 1 29 ? 18.25 -6.32 -3.055 1 93.81 29 GLY B CA 1
ATOM 1279 C C . GLY B 1 29 ? 17.625 -7.566 -2.463 1 93.81 29 GLY B C 1
ATOM 1280 O O . GLY B 1 29 ? 18.281 -8.32 -1.744 1 93.81 29 GLY B O 1
ATOM 1281 N N . THR B 1 30 ? 16.359 -7.73 -2.715 1 95.12 30 THR B N 1
ATOM 1282 C CA . THR B 1 30 ? 15.641 -8.867 -2.137 1 95.12 30 THR B CA 1
ATOM 1283 C C . THR B 1 30 ? 14.867 -9.625 -3.211 1 95.12 30 THR B C 1
ATOM 1285 O O . THR B 1 30 ? 14.656 -9.109 -4.309 1 95.12 30 THR B O 1
ATOM 1288 N N . ARG B 1 31 ? 14.438 -10.828 -2.943 1 95.88 31 ARG B N 1
ATOM 1289 C CA . ARG B 1 31 ? 13.695 -11.688 -3.861 1 95.88 31 ARG B CA 1
ATOM 1290 C C . ARG B 1 31 ? 12.242 -11.25 -3.971 1 95.88 31 ARG B C 1
ATOM 1292 O O . ARG B 1 31 ? 11.648 -10.789 -2.99 1 95.88 31 ARG B O 1
ATOM 1299 N N . VAL B 1 32 ? 11.758 -11.445 -5.16 1 97 32 VAL B N 1
ATOM 1300 C CA . VAL B 1 32 ? 10.344 -11.211 -5.418 1 97 32 VAL B CA 1
ATOM 1301 C C . VAL B 1 32 ? 9.641 -12.539 -5.676 1 97 32 VAL B C 1
ATOM 1303 O O . VAL B 1 32 ? 10.141 -13.383 -6.426 1 97 32 VAL B O 1
ATOM 1306 N N . HIS B 1 33 ? 8.523 -12.719 -4.992 1 97.31 33 HIS B N 1
ATOM 1307 C CA . HIS B 1 33 ? 7.699 -13.906 -5.164 1 97.31 33 HIS B CA 1
ATOM 1308 C C . HIS B 1 33 ? 6.383 -13.57 -5.859 1 97.31 33 HIS B C 1
ATOM 1310 O O . HIS B 1 33 ? 5.5 -12.953 -5.258 1 97.31 33 HIS B O 1
ATOM 1316 N N . ALA B 1 34 ? 6.336 -13.961 -7.137 1 97.62 34 ALA B N 1
ATOM 1317 C CA . ALA B 1 34 ? 5.074 -13.805 -7.859 1 97.62 34 ALA B CA 1
ATOM 1318 C C . ALA B 1 34 ? 4.121 -14.953 -7.547 1 97.62 34 ALA B C 1
ATOM 1320 O O . ALA B 1 34 ? 4.469 -16.125 -7.727 1 97.62 34 ALA B O 1
ATOM 1321 N N . VAL B 1 35 ? 2.955 -14.609 -7.074 1 97.38 35 VAL B N 1
ATOM 1322 C CA . VAL B 1 35 ? 2.023 -15.625 -6.602 1 97.38 35 VAL B CA 1
ATOM 1323 C C . VAL B 1 35 ? 0.732 -15.562 -7.414 1 97.38 35 VAL B C 1
ATOM 1325 O O . VAL B 1 35 ? 0.118 -14.5 -7.535 1 97.38 35 VAL B O 1
ATOM 1328 N N . PHE B 1 36 ? 0.383 -16.656 -7.988 1 96.62 36 PHE B N 1
ATOM 1329 C CA . PHE B 1 36 ? -0.908 -16.859 -8.633 1 96.62 36 PHE B CA 1
ATOM 1330 C C . PHE B 1 36 ? -1.773 -17.812 -7.812 1 96.62 36 PHE B C 1
ATOM 1332 O O . PHE B 1 36 ? -1.343 -18.922 -7.477 1 96.62 36 PHE B O 1
ATOM 1339 N N . VAL B 1 37 ? -2.986 -17.344 -7.469 1 94.69 37 VAL B N 1
ATOM 1340 C CA . VAL B 1 37 ? -3.881 -18.188 -6.676 1 94.69 37 VAL B CA 1
ATOM 1341 C C . VAL B 1 37 ? -5.02 -18.688 -7.551 1 94.69 37 VAL B C 1
ATOM 1343 O O . VAL B 1 37 ? -5.781 -17.906 -8.117 1 94.69 37 VAL B O 1
ATOM 1346 N N . LEU B 1 38 ? -5.113 -19.984 -7.613 1 89.06 38 LEU B N 1
ATOM 1347 C CA . LEU B 1 38 ? -6.219 -20.625 -8.312 1 89.06 38 LEU B CA 1
ATOM 1348 C C . LEU B 1 38 ? -7.469 -20.672 -7.434 1 89.06 38 LEU B C 1
ATOM 1350 O O . LEU B 1 38 ? -7.418 -21.141 -6.297 1 89.06 38 LEU B O 1
ATOM 1354 N N . ASP B 1 39 ? -8.445 -19.906 -7.934 1 77.31 39 ASP B N 1
ATOM 1355 C CA . ASP B 1 39 ? -9.711 -19.938 -7.207 1 77.31 39 ASP B CA 1
ATOM 1356 C C . ASP B 1 39 ? -10.445 -21.25 -7.434 1 77.31 39 ASP B C 1
ATOM 1358 O O . ASP B 1 39 ? -10.836 -21.562 -8.562 1 77.31 39 ASP B O 1
ATOM 1362 N N . ARG B 1 40 ? -10.547 -22.094 -6.352 1 65.44 40 ARG B N 1
ATOM 1363 C CA . ARG B 1 40 ? -11.195 -23.406 -6.48 1 65.44 40 ARG B CA 1
ATOM 1364 C C . ARG B 1 40 ? -12.664 -23.25 -6.836 1 65.44 40 ARG B C 1
ATOM 1366 O O . ARG B 1 40 ? -13.32 -24.219 -7.238 1 65.44 40 ARG B O 1
ATOM 1373 N N . ARG B 1 41 ? -13.305 -22.125 -6.246 1 60.34 41 ARG B N 1
ATOM 1374 C CA . ARG B 1 41 ? -14.711 -22.047 -6.629 1 60.34 41 ARG B CA 1
ATOM 1375 C C . ARG B 1 41 ? -14.891 -22.328 -8.117 1 60.34 41 ARG B C 1
ATOM 1377 O O . ARG B 1 41 ? -15.953 -22.781 -8.547 1 60.34 41 ARG B O 1
ATOM 1384 N N . TYR B 1 42 ? -13.695 -21.812 -8.688 1 51 42 TYR B N 1
ATOM 1385 C CA . TYR B 1 42 ? -13.766 -22.125 -10.109 1 51 42 TYR B CA 1
ATOM 1386 C C . TYR B 1 42 ? -13.375 -23.578 -10.359 1 51 42 TYR B C 1
ATOM 1388 O O . TYR B 1 42 ? -13.531 -24.094 -11.469 1 51 42 TYR B O 1
ATOM 1396 N N . LEU B 1 43 ? -12.734 -24.078 -9.258 1 51.53 43 LEU B N 1
ATOM 1397 C CA . LEU B 1 43 ? -12.344 -25.469 -9.391 1 51.53 43 LEU B CA 1
ATOM 1398 C C . LEU B 1 43 ? -13.5 -26.391 -9.039 1 51.53 43 LEU B C 1
ATOM 1400 O O . LEU B 1 43 ? -13.477 -27.578 -9.375 1 51.53 43 LEU B O 1
ATOM 1404 N N . GLU B 1 44 ? -14.242 -25.953 -8.008 1 50 44 GLU B N 1
ATOM 1405 C CA . GLU B 1 44 ? -15.25 -26.922 -7.578 1 50 44 GLU B CA 1
ATOM 1406 C C . GLU B 1 44 ? -16.391 -27 -8.586 1 50 44 GLU B C 1
ATOM 1408 O O . GLU B 1 44 ? -17.109 -26.031 -8.812 1 50 44 GLU B O 1
ATOM 1413 N N . PRO B 1 45 ? -16.297 -27.766 -9.492 1 43.19 45 PRO B N 1
ATOM 1414 C CA . PRO B 1 45 ? -17.453 -28.141 -10.312 1 43.19 45 PRO B CA 1
ATOM 1415 C C . PRO B 1 45 ? -18.641 -28.594 -9.469 1 43.19 45 PRO B C 1
ATOM 1417 O O . PRO B 1 45 ? -18.5 -29.422 -8.578 1 43.19 45 PRO B O 1
ATOM 1420 N N . GLU B 1 46 ? -19.547 -27.969 -8.875 1 44.22 46 GLU B N 1
ATOM 1421 C CA . GLU B 1 46 ? -20.641 -28.922 -8.68 1 44.22 46 GLU B CA 1
ATOM 1422 C C . GLU B 1 46 ? -20.547 -30.078 -9.672 1 44.22 46 GLU B C 1
ATOM 1424 O O . GLU B 1 46 ? -20.609 -31.234 -9.281 1 44.22 46 GLU B O 1
ATOM 1429 N N . TRP B 1 47 ? -21.266 -29.891 -10.961 1 40.91 47 TRP B N 1
ATOM 1430 C CA . TRP B 1 47 ? -21.562 -30.797 -12.062 1 40.91 47 TRP B CA 1
ATOM 1431 C C . TRP B 1 47 ? -20.281 -31.188 -12.812 1 40.91 47 TRP B C 1
ATOM 1433 O O . TRP B 1 47 ? -20.344 -31.906 -13.812 1 40.91 47 TRP B O 1
ATOM 1443 N N . ALA B 1 48 ? -19.219 -30.484 -12.75 1 43.81 48 ALA B N 1
ATOM 1444 C CA . ALA B 1 48 ? -18.094 -30.797 -13.609 1 43.81 48 ALA B CA 1
ATOM 1445 C C . ALA B 1 48 ? -17.312 -32 -13.078 1 43.81 48 ALA B C 1
ATOM 1447 O O . ALA B 1 48 ? -16.125 -31.891 -12.766 1 43.81 48 ALA B O 1
ATOM 1448 N N . SER B 1 49 ? -17.719 -32.781 -12.195 1 43.31 49 SER B N 1
ATOM 1449 C CA . SER B 1 49 ? -17.188 -34.094 -11.898 1 43.31 49 SER B CA 1
ATOM 1450 C C . SER B 1 49 ? -16.531 -34.719 -13.125 1 43.31 49 SER B C 1
ATOM 1452 O O . SER B 1 49 ? -15.469 -35.344 -13.023 1 43.31 49 SER B O 1
ATOM 1454 N N . LEU B 1 50 ? -17.375 -35.031 -14.156 1 46.22 50 LEU B N 1
ATOM 1455 C CA . LEU B 1 50 ? -16.922 -35.969 -15.18 1 46.22 50 LEU B CA 1
ATOM 1456 C C . LEU B 1 50 ? -15.734 -35.406 -15.953 1 46.22 50 LEU B C 1
ATOM 1458 O O . LEU B 1 50 ? -14.836 -36.125 -16.359 1 46.22 50 LEU B O 1
ATOM 1462 N N . MET B 1 51 ? -15.914 -34.125 -16.75 1 47.75 51 MET B N 1
ATOM 1463 C CA . MET B 1 51 ? -14.969 -33.656 -17.766 1 47.75 51 MET B CA 1
ATOM 1464 C C . MET B 1 51 ? -14.055 -32.562 -17.188 1 47.75 51 MET B C 1
ATOM 1466 O O . MET B 1 51 ? -13.445 -31.812 -17.938 1 47.75 51 MET B O 1
ATOM 1470 N N . ALA B 1 52 ? -14.102 -32.25 -15.891 1 53 52 ALA B N 1
ATOM 1471 C CA . ALA B 1 52 ? -13.234 -31.141 -15.461 1 53 52 ALA B CA 1
ATOM 1472 C C . ALA B 1 52 ? -11.758 -31.516 -15.633 1 53 52 ALA B C 1
ATOM 1474 O O . ALA B 1 52 ? -11.359 -32.656 -15.328 1 53 52 ALA B O 1
ATOM 1475 N N . PRO B 1 53 ? -11.086 -30.766 -16.516 1 58.44 53 PRO B N 1
ATOM 1476 C CA . PRO B 1 53 ? -9.656 -31.078 -16.547 1 58.44 53 PRO B CA 1
ATOM 1477 C C . PRO B 1 53 ? -9.062 -31.266 -15.156 1 58.44 53 PRO B C 1
ATOM 1479 O O . PRO B 1 53 ? -9.562 -30.688 -14.188 1 58.44 53 PRO B O 1
ATOM 1482 N N . PRO B 1 54 ? -8.297 -32.2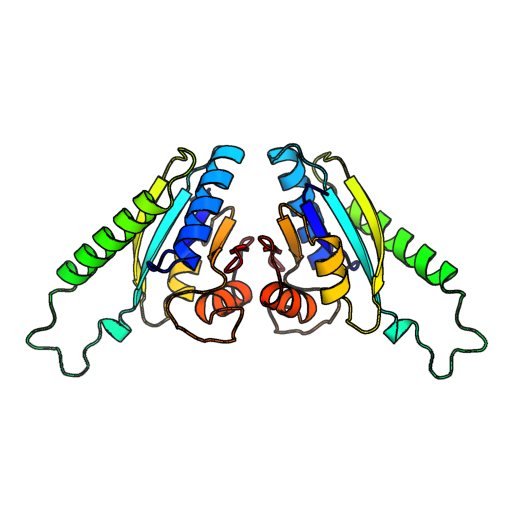81 -14.992 1 67.56 54 PRO B N 1
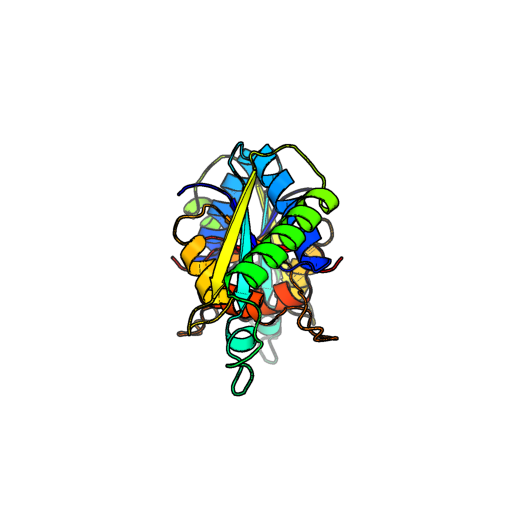ATOM 1483 C CA . PRO B 1 54 ? -7.57 -32.562 -13.75 1 67.56 54 PRO B CA 1
ATOM 1484 C C . PRO B 1 54 ? -6.906 -31.328 -13.164 1 67.56 54 PRO B C 1
ATOM 1486 O O . PRO B 1 54 ? -6.539 -30.406 -13.906 1 67.56 54 PRO B O 1
ATOM 1489 N N . VAL B 1 55 ? -7.074 -31.016 -11.828 1 73 55 VAL B N 1
ATOM 1490 C CA . VAL B 1 55 ? -6.41 -29.969 -11.055 1 73 55 VAL B CA 1
ATOM 1491 C C . VAL B 1 55 ? -5.02 -29.703 -11.633 1 73 55 VAL B C 1
ATOM 1493 O O . VAL B 1 55 ? -4.551 -28.562 -11.648 1 73 55 VAL B O 1
ATOM 1496 N N . GLU B 1 56 ? -4.566 -30.703 -12.18 1 80.5 56 GLU B N 1
ATOM 1497 C CA . GLU B 1 56 ? -3.219 -30.578 -12.734 1 80.5 56 GLU B CA 1
ATOM 1498 C C . GLU B 1 56 ? -3.215 -29.734 -14 1 80.5 56 GLU B C 1
ATOM 1500 O O . GLU B 1 56 ? -2.275 -28.969 -14.234 1 80.5 56 GLU B O 1
ATOM 1505 N N . GLN B 1 57 ? -4.254 -29.875 -14.766 1 84 57 GLN B N 1
ATOM 1506 C CA . GLN B 1 57 ? -4.348 -29.062 -15.969 1 84 57 GLN B CA 1
ATOM 1507 C C . GLN B 1 57 ? -4.559 -27.578 -15.625 1 84 57 GLN B C 1
ATOM 1509 O O . GLN B 1 57 ? -4 -26.703 -16.281 1 84 57 GLN B O 1
ATOM 1514 N N . LEU B 1 58 ? -5.316 -27.391 -14.641 1 83.31 58 LEU B N 1
ATOM 1515 C CA . LEU B 1 58 ? -5.57 -26.016 -14.211 1 83.31 58 LEU B CA 1
ATOM 1516 C C . LEU B 1 58 ? -4.301 -25.375 -13.664 1 83.31 58 LEU B C 1
ATOM 1518 O O . LEU B 1 58 ? -4.039 -24.203 -13.922 1 83.31 58 LEU B O 1
ATOM 1522 N N . ARG B 1 59 ? -3.561 -26.172 -12.945 1 87.25 59 ARG B N 1
ATOM 1523 C CA . ARG B 1 59 ? -2.293 -25.688 -12.422 1 87.25 59 ARG B CA 1
ATOM 1524 C C . ARG B 1 59 ? -1.329 -25.328 -13.547 1 87.25 59 ARG B C 1
ATOM 1526 O O . ARG B 1 59 ? -0.609 -24.328 -13.469 1 87.25 59 ARG B O 1
ATOM 1533 N N . GLU B 1 60 ? -1.37 -26.156 -14.523 1 89.44 60 GLU B N 1
ATOM 1534 C CA . GLU B 1 60 ? -0.494 -25.906 -15.664 1 89.44 60 GLU B CA 1
ATOM 1535 C C . GLU B 1 60 ? -0.89 -24.625 -16.391 1 89.44 60 GLU B C 1
ATOM 1537 O O . GLU B 1 60 ? -0.028 -23.844 -16.797 1 89.44 60 GLU B O 1
ATOM 1542 N N . GLU B 1 61 ? -2.107 -24.438 -16.562 1 89.31 61 GLU B N 1
ATOM 1543 C CA . GLU B 1 61 ? -2.592 -23.203 -17.188 1 89.31 61 GLU B CA 1
ATOM 1544 C C . GLU B 1 61 ? -2.24 -21.984 -16.359 1 89.31 61 GLU B C 1
ATOM 1546 O O . GLU B 1 61 ? -1.831 -20.953 -16.906 1 89.31 61 GLU B O 1
ATOM 1551 N N . ALA B 1 62 ? -2.396 -22.141 -15.07 1 91.38 62 ALA B N 1
ATOM 1552 C CA . ALA B 1 62 ? -2.051 -21.047 -14.164 1 91.38 62 ALA B CA 1
ATOM 1553 C C . ALA B 1 62 ? -0.568 -20.688 -14.266 1 91.38 62 ALA B C 1
ATOM 1555 O O . ALA B 1 62 ? -0.199 -19.516 -14.281 1 91.38 62 ALA B O 1
ATOM 1556 N N . ARG B 1 63 ? 0.211 -21.719 -14.328 1 94.38 63 ARG B N 1
ATOM 1557 C CA . ARG B 1 63 ? 1.65 -21.516 -14.453 1 94.38 63 ARG B CA 1
ATOM 1558 C C . ARG B 1 63 ? 1.988 -20.781 -15.742 1 94.38 63 ARG B C 1
ATOM 1560 O O . ARG B 1 63 ? 2.836 -19.891 -15.75 1 94.38 63 ARG B O 1
ATOM 1567 N N . ARG B 1 64 ? 1.302 -21.141 -16.75 1 94.31 64 ARG B N 1
ATOM 1568 C CA . ARG B 1 64 ? 1.533 -20.484 -18.047 1 94.31 64 ARG B CA 1
ATOM 1569 C C . ARG B 1 64 ? 1.145 -19.016 -17.984 1 94.31 64 ARG B C 1
ATOM 1571 O O . ARG B 1 64 ? 1.879 -18.156 -18.469 1 94.31 64 ARG B O 1
ATOM 1578 N N . LEU B 1 65 ? 0.066 -18.75 -17.422 1 92.44 65 LEU B N 1
ATOM 1579 C CA . LEU B 1 65 ? -0.406 -17.375 -17.297 1 92.44 65 LEU B CA 1
ATOM 1580 C C . LEU B 1 65 ? 0.552 -16.547 -16.453 1 92.44 65 LEU B C 1
ATOM 1582 O O . LEU B 1 65 ? 0.839 -15.398 -16.766 1 92.44 65 LEU B O 1
ATOM 1586 N N . LEU B 1 66 ? 0.995 -17.141 -15.367 1 95.69 66 LEU B N 1
ATOM 1587 C CA . LEU B 1 66 ? 1.952 -16.484 -14.484 1 95.69 66 LEU B CA 1
ATOM 1588 C C . LEU B 1 66 ? 3.252 -16.188 -15.227 1 95.69 66 LEU B C 1
ATOM 1590 O O . LEU B 1 66 ? 3.781 -15.07 -15.133 1 95.69 66 LEU B O 1
ATOM 1594 N N . GLN B 1 67 ? 3.701 -17.141 -15.977 1 94.81 67 GLN B N 1
ATOM 1595 C CA . GLN B 1 67 ? 4.934 -16.953 -16.734 1 94.81 67 GLN B CA 1
ATOM 1596 C C . GLN B 1 67 ? 4.773 -15.859 -17.781 1 94.81 67 GLN B C 1
ATOM 1598 O O . GLN B 1 67 ? 5.676 -15.039 -17.969 1 94.81 67 GLN B O 1
ATOM 1603 N N . GLN B 1 68 ? 3.686 -15.836 -18.375 1 94.94 68 GLN B N 1
ATOM 1604 C CA . GLN B 1 68 ? 3.396 -14.789 -19.359 1 94.94 68 GLN B CA 1
ATOM 1605 C C . GLN B 1 68 ? 3.389 -13.414 -18.688 1 94.94 68 GLN B C 1
ATOM 1607 O O . GLN B 1 68 ? 3.922 -12.453 -19.25 1 94.94 68 GLN B O 1
ATOM 1612 N N . ALA B 1 69 ? 2.746 -13.359 -17.578 1 93.88 69 ALA B N 1
ATOM 1613 C CA . ALA B 1 69 ? 2.697 -12.102 -16.844 1 93.88 69 ALA B CA 1
ATOM 1614 C C . ALA B 1 69 ? 4.102 -11.617 -16.484 1 93.88 69 ALA B C 1
ATOM 1616 O O . ALA B 1 69 ? 4.402 -10.43 -16.594 1 93.88 69 ALA B O 1
ATOM 1617 N N . VAL B 1 70 ? 4.922 -12.523 -16.062 1 94.38 70 VAL B N 1
ATOM 1618 C CA . VAL B 1 70 ? 6.297 -12.211 -15.695 1 94.38 70 VAL B CA 1
ATOM 1619 C C . VAL B 1 70 ? 7.051 -11.68 -16.922 1 94.38 70 VAL B C 1
ATOM 1621 O O . VAL B 1 70 ? 7.754 -10.672 -16.828 1 94.38 70 VAL B O 1
ATOM 1624 N N . GLU B 1 71 ? 6.863 -12.297 -17.984 1 93.25 71 GLU B N 1
ATOM 1625 C CA . GLU B 1 71 ? 7.527 -11.883 -19.219 1 93.25 71 GLU B CA 1
ATOM 1626 C C . GLU B 1 71 ? 7.059 -10.508 -19.672 1 93.25 71 GLU B C 1
ATOM 1628 O O . GLU B 1 71 ? 7.871 -9.664 -20.062 1 93.25 71 GLU B O 1
ATOM 1633 N N . GLN B 1 72 ? 5.84 -10.312 -19.562 1 92.56 72 G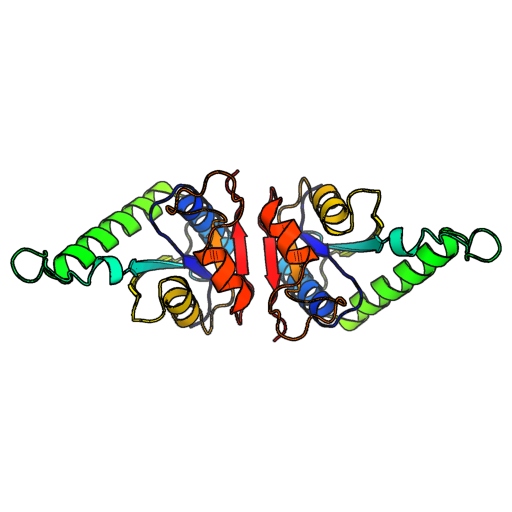LN B N 1
ATOM 1634 C CA . GLN B 1 72 ? 5.238 -9.07 -20.047 1 92.56 72 GLN B CA 1
ATOM 1635 C C . GLN B 1 72 ? 5.57 -7.906 -19.125 1 92.56 72 GLN B C 1
ATOM 1637 O O . GLN B 1 72 ? 5.648 -6.758 -19.562 1 92.56 72 GLN B O 1
ATOM 1642 N N . ALA B 1 73 ? 5.574 -8.195 -17.844 1 90.12 73 ALA B N 1
ATOM 1643 C CA . ALA B 1 73 ? 5.883 -7.137 -16.891 1 90.12 73 ALA B CA 1
ATOM 1644 C C . ALA B 1 73 ? 7.277 -6.562 -17.141 1 90.12 73 ALA B C 1
ATOM 1646 O O . 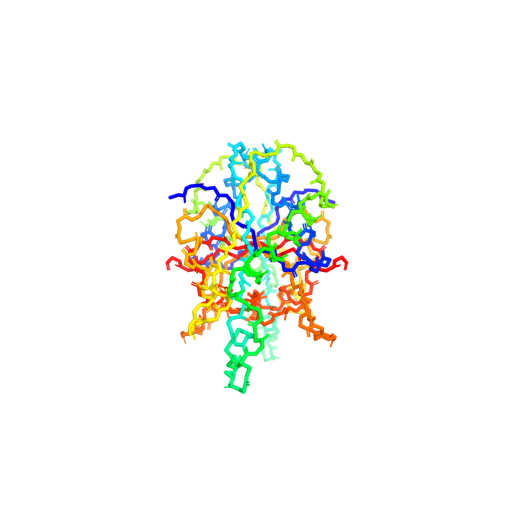ALA B 1 73 ? 7.504 -5.363 -16.953 1 90.12 73 ALA B O 1
ATOM 1647 N N . GLY B 1 74 ? 8.047 -7.355 -17.641 1 82.5 74 GLY B N 1
ATOM 1648 C CA . GLY B 1 74 ? 9.414 -6.906 -17.844 1 82.5 74 GLY B CA 1
ATOM 1649 C C . GLY B 1 74 ? 10.07 -6.414 -16.562 1 82.5 74 GLY B C 1
ATOM 1650 O O . GLY B 1 74 ? 9.727 -6.875 -15.469 1 82.5 74 GLY B O 1
ATOM 1651 N N . GLY B 1 75 ? 11 -5.449 -16.781 1 72.5 75 GLY B N 1
ATOM 1652 C CA . GLY B 1 75 ? 11.625 -4.762 -15.656 1 72.5 75 GLY B CA 1
ATOM 1653 C C . GLY B 1 75 ? 12.953 -5.371 -15.25 1 72.5 75 GLY B C 1
ATOM 1654 O O . GLY B 1 75 ? 13.516 -6.195 -15.969 1 72.5 75 GLY B O 1
ATOM 1655 N N . ALA B 1 76 ? 13.375 -4.828 -14.062 1 70.31 76 ALA B N 1
ATOM 1656 C CA . ALA B 1 76 ? 14.719 -5.113 -13.562 1 70.31 76 ALA B CA 1
ATOM 1657 C C . ALA B 1 76 ? 14.836 -6.562 -13.102 1 70.31 76 ALA B C 1
ATOM 1659 O O . ALA B 1 76 ? 13.828 -7.219 -12.828 1 70.31 76 ALA B O 1
ATOM 1660 N N . ALA B 1 77 ? 15.977 -6.957 -13.195 1 68.06 77 ALA B N 1
ATOM 1661 C CA . ALA B 1 77 ? 16.297 -8.352 -12.891 1 68.06 77 ALA B CA 1
ATOM 1662 C C . ALA B 1 77 ? 16.359 -8.586 -11.383 1 68.06 77 ALA B C 1
ATOM 1664 O O . ALA B 1 77 ? 17.406 -8.375 -10.766 1 68.06 77 ALA B O 1
ATOM 1665 N N . ALA B 1 78 ? 15.281 -8.633 -10.727 1 78.81 78 ALA B N 1
ATOM 1666 C CA . ALA B 1 78 ? 15.273 -9.156 -9.367 1 78.81 78 ALA B CA 1
ATOM 1667 C C . ALA B 1 78 ? 15.125 -10.68 -9.367 1 78.81 78 ALA B C 1
ATOM 1669 O O . ALA B 1 78 ? 14.602 -11.258 -10.32 1 78.81 78 ALA B O 1
ATOM 1670 N N . GLU B 1 79 ? 15.82 -11.266 -8.375 1 90.62 79 GLU B N 1
ATOM 1671 C CA . GLU B 1 79 ? 15.477 -12.68 -8.203 1 90.62 79 GLU B CA 1
ATOM 1672 C C . GLU B 1 79 ? 13.969 -12.867 -8.086 1 90.62 79 GLU B C 1
ATOM 1674 O O . GLU B 1 79 ? 13.305 -12.164 -7.32 1 90.62 79 GLU B O 1
ATOM 1679 N N . LEU B 1 80 ? 13.492 -13.688 -9.008 1 95.44 80 LEU B N 1
ATOM 1680 C CA . LEU B 1 80 ? 12.047 -13.875 -9.07 1 95.44 80 LEU B CA 1
ATOM 1681 C C . LEU B 1 80 ? 11.68 -15.344 -8.906 1 95.44 80 LEU B C 1
ATOM 1683 O O . LEU B 1 80 ? 12.289 -16.219 -9.531 1 95.44 80 LEU B O 1
ATOM 1687 N N . SER B 1 81 ? 10.82 -15.609 -7.992 1 95.75 81 SER B N 1
ATOM 1688 C CA . SER B 1 81 ? 10.18 -16.922 -7.934 1 95.75 81 SER B CA 1
ATOM 1689 C C . SER B 1 81 ? 8.719 -16.844 -8.352 1 95.75 81 SER B C 1
ATOM 1691 O O . SER B 1 81 ? 8.07 -15.805 -8.164 1 95.75 81 SER B O 1
ATOM 1693 N N . GLU B 1 82 ? 8.273 -17.859 -8.945 1 96.31 82 GLU B N 1
ATOM 1694 C CA . GLU B 1 82 ? 6.891 -17.969 -9.398 1 96.31 82 GLU B CA 1
ATOM 1695 C C . GLU B 1 82 ? 6.16 -19.078 -8.648 1 96.31 82 GLU B C 1
ATOM 1697 O O . GLU B 1 82 ? 6.617 -20.219 -8.617 1 96.31 82 GLU B O 1
ATOM 1702 N N . ASN B 1 83 ? 5.043 -18.734 -8.016 1 96.12 83 ASN B N 1
ATOM 1703 C CA . ASN B 1 83 ? 4.285 -19.688 -7.207 1 96.12 83 ASN B CA 1
ATOM 1704 C C . ASN B 1 83 ? 2.812 -19.703 -7.605 1 96.12 83 ASN B C 1
ATOM 1706 O O . ASN B 1 83 ? 2.182 -18.656 -7.73 1 96.12 83 ASN B O 1
ATOM 1710 N N . VAL B 1 84 ? 2.307 -20.906 -7.844 1 94.88 84 VAL B N 1
ATOM 1711 C CA . VAL B 1 84 ? 0.875 -21.109 -8.023 1 94.88 84 VAL B CA 1
ATOM 1712 C C . VAL B 1 84 ? 0.29 -21.781 -6.785 1 94.88 84 VAL B C 1
ATOM 1714 O O . VAL B 1 84 ? 0.746 -22.859 -6.387 1 94.88 84 VAL B O 1
ATOM 1717 N N . LEU B 1 85 ? -0.641 -21.125 -6.199 1 93.06 85 LEU B N 1
ATOM 1718 C CA . LEU B 1 85 ? -1.339 -21.656 -5.031 1 93.06 85 LEU B CA 1
ATOM 1719 C C . LEU B 1 85 ? -2.791 -21.984 -5.367 1 93.06 85 LEU B C 1
ATOM 1721 O O . LEU B 1 85 ? -3.338 -21.453 -6.34 1 93.06 85 LEU B O 1
ATOM 1725 N N . VAL B 1 86 ? -3.33 -22.891 -4.613 1 85.44 86 VAL B N 1
ATOM 1726 C CA . VAL B 1 86 ? -4.754 -23.188 -4.719 1 85.44 86 VAL B CA 1
ATOM 1727 C C . VAL B 1 86 ? -5.504 -22.547 -3.553 1 85.44 86 VAL B C 1
ATOM 1729 O O . VAL B 1 86 ? -5.184 -22.797 -2.389 1 85.44 86 VAL B O 1
ATOM 1732 N N . GLY B 1 87 ? -6.305 -21.547 -3.984 1 82.81 87 GLY B N 1
ATOM 1733 C CA . GLY B 1 87 ? -7.141 -20.938 -2.957 1 82.81 87 GLY B CA 1
ATOM 1734 C C . GLY B 1 87 ? -8.094 -21.938 -2.309 1 82.81 87 GLY B C 1
ATOM 1735 O O . GLY B 1 87 ? -8.734 -22.719 -2.998 1 82.81 87 GLY B O 1
ATOM 1736 N N . GLU B 1 88 ? -7.898 -22.234 -1.05 1 74.56 88 GLU B N 1
ATOM 1737 C CA . GLU B 1 88 ? -8.859 -23.078 -0.342 1 74.56 88 GLU B CA 1
ATOM 1738 C C . GLU B 1 88 ? -10.07 -22.266 0.113 1 74.56 88 GLU B C 1
ATOM 1740 O O . GLU B 1 88 ? -10.281 -21.141 -0.34 1 74.56 88 GLU B O 1
ATOM 1745 N N . GLY B 1 89 ? -11.016 -22.812 0.911 1 67.62 89 GLY B N 1
ATOM 1746 C CA . GLY B 1 89 ? -12.273 -22.281 1.425 1 67.62 89 GLY B CA 1
ATOM 1747 C C . GLY B 1 89 ? -12.18 -20.828 1.844 1 67.62 89 GLY B C 1
ATOM 1748 O O . GLY B 1 89 ? -13.195 -20.125 1.895 1 67.62 89 GLY B O 1
ATOM 1749 N N . HIS B 1 90 ? -11.016 -20.234 1.909 1 72 90 HIS B N 1
ATOM 1750 C CA . HIS B 1 90 ? -11.008 -18.891 2.473 1 72 90 HIS B CA 1
ATOM 1751 C C . HIS B 1 90 ? -10.703 -17.859 1.402 1 72 90 HIS B C 1
ATOM 1753 O O . HIS B 1 90 ? -10.672 -16.656 1.688 1 72 90 HIS B O 1
ATOM 1759 N N . GLY B 1 91 ? -10.508 -18.297 0.147 1 86.81 91 GLY B N 1
ATOM 1760 C CA . GLY B 1 91 ? -10.508 -17.391 -0.989 1 86.81 91 GLY B CA 1
ATOM 1761 C C . GLY B 1 91 ? -9.125 -16.922 -1.377 1 86.81 91 GLY B C 1
ATOM 1762 O O . GLY B 1 91 ? -8.133 -17.312 -0.762 1 86.81 91 GLY B O 1
ATOM 1763 N N . ILE B 1 92 ? -9.016 -16.109 -2.346 1 91.56 92 ILE B N 1
ATOM 1764 C CA . ILE B 1 92 ? -7.797 -15.648 -3 1 91.56 92 ILE B CA 1
ATOM 1765 C C . ILE B 1 92 ? -7.008 -14.75 -2.049 1 91.56 92 ILE B C 1
ATOM 1767 O O . ILE B 1 92 ? -5.801 -14.938 -1.865 1 91.56 92 ILE B O 1
ATOM 1771 N N . ALA B 1 93 ? -7.703 -13.852 -1.407 1 94.69 93 ALA B N 1
ATOM 1772 C CA . ALA B 1 93 ? -7.039 -12.906 -0.513 1 94.69 93 ALA B CA 1
ATOM 1773 C C . ALA B 1 93 ? -6.352 -13.625 0.64 1 94.69 93 ALA B C 1
ATOM 1775 O O . ALA B 1 93 ? -5.195 -13.336 0.963 1 94.69 93 ALA B O 1
ATOM 1776 N N . LYS B 1 94 ? -7.086 -14.586 1.21 1 94.5 94 LYS B N 1
ATOM 1777 C CA . LYS B 1 94 ? -6.516 -15.328 2.332 1 94.5 94 LYS B CA 1
ATOM 1778 C C . LYS B 1 94 ? -5.289 -16.125 1.897 1 94.5 94 LYS B C 1
ATOM 1780 O O . LYS B 1 94 ? -4.297 -16.188 2.623 1 94.5 94 LYS B O 1
ATOM 1785 N N . ALA B 1 95 ? -5.375 -16.766 0.759 1 94.75 95 ALA B N 1
ATOM 1786 C CA . ALA B 1 95 ? -4.246 -17.547 0.25 1 94.75 95 ALA B CA 1
ATOM 1787 C C . ALA B 1 95 ? -3.023 -16.656 0.043 1 94.75 95 ALA B C 1
ATOM 1789 O O . ALA B 1 95 ? -1.901 -17.047 0.376 1 94.75 95 ALA B O 1
ATOM 1790 N N . LEU B 1 96 ? -3.225 -15.461 -0.47 1 96.19 96 LEU B N 1
ATOM 1791 C CA . LEU B 1 96 ? -2.131 -14.523 -0.68 1 96.19 96 LEU B CA 1
ATOM 1792 C C . LEU B 1 96 ? -1.553 -14.055 0.652 1 96.19 96 LEU B C 1
ATOM 1794 O O . LEU B 1 96 ? -0.332 -13.984 0.813 1 96.19 96 LEU B O 1
ATOM 1798 N N . LEU B 1 97 ? -2.459 -13.781 1.574 1 96.38 97 LEU B N 1
ATOM 1799 C CA . LEU B 1 97 ? -2.027 -13.328 2.895 1 96.38 97 LEU B CA 1
ATOM 1800 C C . LEU B 1 97 ? -1.222 -14.414 3.602 1 96.38 97 LEU B C 1
ATOM 1802 O O . LEU B 1 97 ? -0.206 -14.125 4.238 1 96.38 97 LEU B O 1
ATOM 1806 N N . ASP B 1 98 ? -1.669 -15.656 3.453 1 95.12 98 ASP B N 1
ATOM 1807 C CA . ASP B 1 98 ? -0.947 -16.766 4.062 1 95.12 98 ASP B CA 1
ATOM 1808 C C . ASP B 1 98 ? 0.432 -16.938 3.428 1 95.12 98 ASP B C 1
ATOM 1810 O O . ASP B 1 98 ? 1.419 -17.172 4.129 1 95.12 98 ASP B O 1
ATOM 1814 N N . ALA B 1 99 ? 0.497 -16.781 2.168 1 94.62 99 ALA B N 1
ATOM 1815 C CA . ALA B 1 99 ? 1.764 -16.891 1.451 1 94.62 99 ALA B CA 1
ATOM 1816 C C . ALA B 1 99 ? 2.729 -15.781 1.854 1 94.62 99 ALA B C 1
ATOM 1818 O O . ALA B 1 99 ? 3.943 -15.984 1.886 1 94.62 99 ALA B O 1
ATOM 1819 N N . ALA B 1 100 ? 2.18 -14.602 2.219 1 96.38 100 ALA B N 1
ATOM 1820 C CA . ALA B 1 100 ? 2.982 -13.422 2.506 1 96.38 100 ALA B CA 1
ATOM 1821 C C . ALA B 1 100 ? 3.121 -13.203 4.012 1 96.38 100 ALA B C 1
ATOM 1823 O O . ALA B 1 100 ? 3.422 -12.094 4.461 1 96.38 100 ALA B O 1
ATOM 1824 N N . SER B 1 101 ? 2.838 -14.203 4.844 1 94 101 SER B N 1
ATOM 1825 C CA . SER B 1 101 ? 2.738 -14.047 6.293 1 94 101 SER B CA 1
ATOM 1826 C C . SER B 1 101 ? 4.02 -13.469 6.879 1 94 101 SER B C 1
ATOM 1828 O O . SER B 1 101 ? 3.98 -12.742 7.875 1 94 101 SER B O 1
ATOM 1830 N N . ASP B 1 102 ? 5.188 -13.719 6.277 1 93.56 102 ASP B N 1
ATOM 1831 C CA . ASP B 1 102 ? 6.457 -13.219 6.797 1 93.56 102 ASP B CA 1
ATOM 1832 C C . ASP B 1 102 ? 7.125 -12.273 5.793 1 93.56 102 ASP B C 1
ATOM 1834 O O . ASP B 1 102 ? 8.344 -12.07 5.848 1 93.56 102 ASP B O 1
ATOM 1838 N N . ALA B 1 103 ? 6.34 -11.773 4.883 1 96.88 103 ALA B N 1
ATOM 1839 C CA . ALA B 1 103 ? 6.879 -10.93 3.822 1 96.88 103 ALA B CA 1
ATOM 1840 C C . ALA B 1 103 ? 7.285 -9.562 4.367 1 96.88 103 ALA B C 1
ATOM 1842 O O . ALA B 1 103 ? 6.672 -9.055 5.309 1 96.88 103 ALA B O 1
ATOM 1843 N N . ASP B 1 104 ? 8.32 -8.938 3.703 1 96.56 104 ASP B N 1
ATOM 1844 C CA . ASP B 1 104 ? 8.648 -7.543 3.959 1 96.56 104 ASP B CA 1
ATOM 1845 C C . ASP B 1 104 ? 7.602 -6.613 3.357 1 96.56 104 ASP B C 1
ATOM 1847 O O . ASP B 1 104 ? 7.383 -5.508 3.857 1 96.56 104 ASP B O 1
ATOM 1851 N N . LEU B 1 105 ? 7.039 -7.148 2.25 1 97.88 105 LEU B N 1
ATOM 1852 C CA . LEU B 1 105 ? 6.086 -6.352 1.487 1 97.88 105 LEU B CA 1
ATOM 1853 C C . LEU B 1 105 ? 5.152 -7.246 0.677 1 97.88 105 LEU B C 1
ATOM 1855 O O . LEU B 1 105 ? 5.598 -8.227 0.074 1 97.88 105 LEU B O 1
ATOM 1859 N N . LEU B 1 106 ? 3.916 -6.949 0.759 1 98.62 106 LEU B N 1
ATOM 1860 C CA . LEU B 1 106 ? 2.949 -7.559 -0.146 1 98.62 106 LEU B CA 1
ATOM 1861 C C . LEU B 1 106 ? 2.428 -6.535 -1.151 1 98.62 106 LEU B C 1
ATOM 1863 O O . LEU B 1 106 ? 1.935 -5.473 -0.764 1 98.62 106 LEU B O 1
ATOM 1867 N N . VAL B 1 107 ? 2.549 -6.848 -2.453 1 98.69 107 VAL B N 1
ATOM 1868 C CA . VAL B 1 107 ? 2.191 -5.926 -3.525 1 98.69 107 VAL B CA 1
ATOM 1869 C C . VAL B 1 107 ? 0.994 -6.469 -4.301 1 98.69 107 VAL B C 1
ATOM 1871 O O . VAL B 1 107 ? 0.956 -7.652 -4.645 1 98.69 107 VAL B O 1
ATOM 1874 N N . VAL B 1 108 ? 0.01 -5.645 -4.508 1 98.25 108 VAL B N 1
ATOM 1875 C CA . VAL B 1 108 ? -1.147 -5.984 -5.328 1 98.25 108 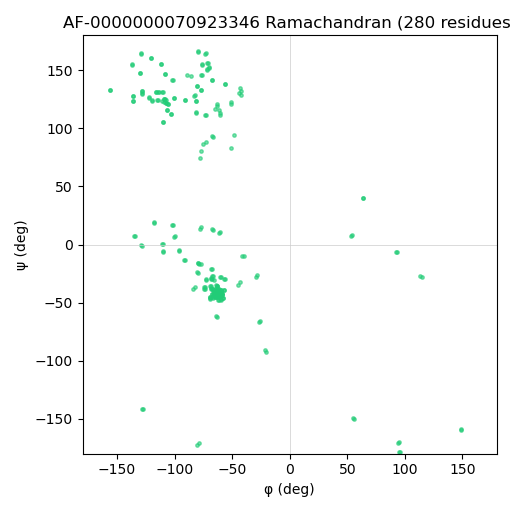VAL B CA 1
ATOM 1876 C C . VAL B 1 108 ? -1.506 -4.809 -6.23 1 98.25 108 VAL B C 1
ATOM 1878 O O . VAL B 1 108 ? -1.11 -3.67 -5.965 1 98.25 108 VAL B O 1
ATOM 1881 N N . GLY B 1 109 ? -2.156 -5.105 -7.352 1 97.38 109 GLY B N 1
ATOM 1882 C CA . GLY B 1 109 ? -2.803 -4.055 -8.117 1 97.38 109 GLY B CA 1
ATOM 1883 C C . GLY B 1 109 ? -4.105 -3.582 -7.508 1 97.38 109 GLY B C 1
ATOM 1884 O O . GLY B 1 109 ? -4.793 -4.348 -6.824 1 97.38 109 GLY B O 1
ATOM 1885 N N . SER B 1 110 ? -4.488 -2.348 -7.789 1 96.38 110 SER B N 1
ATOM 1886 C CA . SER B 1 110 ? -5.75 -1.824 -7.277 1 96.38 110 SER B CA 1
ATOM 1887 C C . SER B 1 110 ? -6.941 -2.521 -7.93 1 96.38 110 SER B C 1
ATOM 1889 O O . SER B 1 110 ? -8.008 -2.639 -7.32 1 96.38 110 SER B O 1
ATOM 1891 N N . ARG B 1 111 ? -6.668 -2.959 -9.188 1 92.25 111 ARG B N 1
ATOM 1892 C CA . ARG B 1 111 ? -7.707 -3.66 -9.93 1 92.25 111 ARG B CA 1
ATOM 1893 C C . ARG B 1 111 ? -7.176 -4.969 -10.508 1 92.25 111 ARG B C 1
ATOM 1895 O O . ARG B 1 111 ? -5.992 -5.074 -10.836 1 92.25 111 ARG B O 1
ATOM 1902 N N . GLY B 1 112 ? -8.094 -5.906 -10.57 1 90.44 112 GLY B N 1
ATOM 1903 C CA . GLY B 1 112 ? -7.805 -7.191 -11.188 1 90.44 112 GLY B CA 1
ATOM 1904 C C . GLY B 1 112 ? -8.812 -7.586 -12.242 1 90.44 112 GLY B C 1
ATOM 1905 O O . GLY B 1 112 ? -9.297 -6.738 -13 1 90.44 112 GLY B O 1
ATOM 1906 N N . ARG B 1 113 ? -9.07 -8.758 -12.242 1 84 113 ARG B N 1
ATOM 1907 C CA . ARG B 1 113 ? -9.914 -9.305 -13.297 1 84 113 ARG B CA 1
ATOM 1908 C C . ARG B 1 113 ? -11.383 -9.031 -13.016 1 84 113 ARG B C 1
ATOM 1910 O O . ARG B 1 113 ? -12.227 -9.148 -13.906 1 84 113 ARG B O 1
ATOM 1917 N N . GLY B 1 114 ? -11.781 -8.836 -11.789 1 74.62 114 GLY B N 1
ATOM 1918 C CA . GLY B 1 114 ? -13.188 -8.75 -11.414 1 74.62 114 GLY B CA 1
ATOM 1919 C C . GLY B 1 114 ? -13.914 -7.609 -12.102 1 74.62 114 GLY B C 1
ATOM 1920 O O . GLY B 1 114 ? -15.148 -7.605 -12.164 1 74.62 114 GLY B O 1
ATOM 1921 N N . GLY B 1 115 ? -13.461 -6.934 -13.039 1 62.97 115 GLY B N 1
ATOM 1922 C CA . GLY B 1 115 ? -14.109 -6.023 -13.969 1 62.97 115 GLY B CA 1
ATOM 1923 C C . GLY B 1 115 ? -14.93 -4.949 -13.281 1 62.97 115 GLY B C 1
ATOM 1924 O O . GLY B 1 115 ? -15.891 -4.43 -13.852 1 62.97 115 GLY B O 1
ATOM 1925 N N . PHE B 1 116 ? -14.891 -4.801 -11.961 1 64.5 116 PHE B N 1
ATOM 1926 C CA . PHE B 1 116 ? -15.805 -3.814 -11.391 1 64.5 116 PHE B CA 1
ATOM 1927 C C . PHE B 1 116 ? -15.422 -2.406 -11.828 1 64.5 116 PHE B C 1
ATOM 1929 O O . PHE B 1 116 ? -14.602 -1.749 -11.188 1 64.5 116 PHE B O 1
ATOM 1936 N N . HIS B 1 117 ? -16.141 -2.109 -12.961 1 64.56 117 HIS B N 1
ATOM 1937 C CA . HIS B 1 117 ? -15.938 -0.788 -13.547 1 64.56 117 HIS B CA 1
ATOM 1938 C C . HIS B 1 117 ? -16.375 0.312 -12.586 1 64.56 117 HIS B C 1
ATOM 1940 O O . HIS B 1 117 ? -17.469 0.227 -12 1 64.56 117 HIS B O 1
ATOM 1946 N N . GLY B 1 118 ? -15.633 1.027 -12.25 1 72.56 118 GLY B N 1
ATOM 1947 C CA . GLY B 1 118 ? -15.977 2.162 -11.406 1 72.56 118 GLY B CA 1
ATOM 1948 C C . GLY B 1 118 ? -15.336 2.096 -10.031 1 72.56 118 GLY B C 1
ATOM 1949 O O . GLY B 1 118 ? -15.164 3.121 -9.375 1 72.56 118 GLY B O 1
ATOM 1950 N N . LEU B 1 119 ? -15.141 0.745 -9.719 1 75.31 119 LEU B N 1
ATOM 1951 C CA . LEU B 1 119 ? -14.422 0.663 -8.445 1 75.31 119 LEU B CA 1
ATOM 1952 C C . LEU B 1 119 ? -12.93 0.894 -8.656 1 75.31 119 LEU B C 1
ATOM 1954 O O . LEU B 1 119 ? -12.352 0.432 -9.648 1 75.31 119 LEU B O 1
ATOM 1958 N N . ARG B 1 120 ? -12.477 1.63 -7.793 1 87 120 ARG B N 1
ATOM 1959 C CA . ARG B 1 120 ? -11.07 1.953 -7.969 1 87 120 ARG B CA 1
ATOM 1960 C C . ARG B 1 120 ? -10.188 1.032 -7.129 1 87 120 ARG B C 1
ATOM 1962 O O . ARG B 1 120 ? -8.961 1.052 -7.254 1 87 120 ARG B O 1
ATOM 1969 N N . LEU B 1 121 ? -10.914 0.208 -6.332 1 94.06 121 LEU B N 1
ATOM 1970 C CA . LEU B 1 121 ? -10.211 -0.804 -5.547 1 94.06 121 LEU B CA 1
ATOM 1971 C C . LEU B 1 121 ? -10.938 -2.143 -5.613 1 94.06 121 LEU B C 1
ATOM 1973 O O . LEU B 1 121 ? -12.117 -2.234 -5.246 1 94.06 121 LEU B O 1
ATOM 1977 N N . GLY B 1 122 ? -10.266 -3.146 -6.027 1 93 122 GLY B N 1
ATOM 1978 C CA . GLY B 1 122 ? -10.859 -4.461 -6.203 1 93 122 GLY B CA 1
ATOM 1979 C C . GLY B 1 122 ? -11.133 -5.172 -4.891 1 93 122 GLY B C 1
ATOM 1980 O O . GLY B 1 122 ? -10.57 -4.809 -3.854 1 93 122 GLY B O 1
ATOM 1981 N N . SER B 1 123 ? -11.969 -6.219 -4.992 1 90.75 123 SER B N 1
ATOM 1982 C CA . SER B 1 123 ? -12.43 -6.938 -3.812 1 90.75 123 SER B CA 1
ATOM 1983 C C . SER B 1 123 ? -11.289 -7.68 -3.131 1 90.75 123 SER B C 1
ATOM 1985 O O . SER B 1 123 ? -11.203 -7.707 -1.901 1 90.75 123 SER B O 1
ATOM 1987 N N . VAL B 1 124 ? -10.367 -8.266 -3.842 1 92.56 124 VAL B N 1
ATOM 1988 C CA . VAL B 1 124 ? -9.258 -9.016 -3.266 1 92.56 124 VAL B CA 1
ATOM 1989 C C . VAL B 1 124 ? -8.297 -8.062 -2.561 1 92.56 124 VAL B C 1
ATOM 1991 O O . VAL B 1 124 ? -7.895 -8.305 -1.419 1 92.56 124 VAL B O 1
ATOM 1994 N N . SER B 1 125 ? -7.941 -6.949 -3.242 1 95.56 125 SER B N 1
ATOM 1995 C CA . SER B 1 125 ? -7.051 -5.973 -2.623 1 95.56 125 SER B CA 1
ATOM 1996 C C . SER B 1 125 ? -7.672 -5.379 -1.364 1 95.56 125 SER B C 1
ATOM 1998 O O . SER B 1 125 ? -6.977 -5.148 -0.371 1 95.56 125 SER B O 1
ATOM 2000 N N . GLN B 1 126 ? -8.945 -5.145 -1.412 1 93.5 126 GLN B N 1
ATOM 2001 C CA . GLN B 1 126 ? -9.641 -4.633 -0.234 1 93.5 126 GLN B CA 1
ATOM 2002 C C . GLN B 1 126 ? -9.555 -5.621 0.926 1 93.5 126 GLN B C 1
ATOM 2004 O O . GLN B 1 126 ? -9.25 -5.23 2.057 1 93.5 126 GLN B O 1
ATOM 2009 N N . GLN B 1 127 ? -9.836 -6.875 0.666 1 93.62 127 GLN B N 1
ATOM 2010 C CA . GLN B 1 127 ? -9.766 -7.898 1.703 1 93.62 127 GLN B CA 1
ATOM 2011 C C . GLN B 1 127 ? -8.344 -8.016 2.256 1 93.62 127 GLN B C 1
ATOM 2013 O O . GLN B 1 127 ? -8.156 -8.148 3.467 1 93.62 127 GLN B O 1
ATOM 2018 N N . ILE B 1 128 ? -7.355 -7.938 1.437 1 96.62 128 ILE B N 1
ATOM 2019 C CA . ILE B 1 128 ? -5.957 -8.008 1.847 1 96.62 128 ILE B CA 1
ATOM 2020 C C . ILE B 1 128 ? -5.645 -6.871 2.816 1 96.62 128 ILE B C 1
ATOM 2022 O O . ILE B 1 128 ? -5.059 -7.094 3.877 1 96.62 128 ILE B O 1
ATOM 2026 N N . LEU B 1 129 ? -6.117 -5.715 2.463 1 96.75 129 LEU B N 1
ATOM 2027 C CA . LEU B 1 129 ? -5.809 -4.535 3.262 1 96.75 129 LEU B CA 1
ATOM 2028 C C . LEU B 1 129 ? -6.461 -4.625 4.637 1 96.75 129 LEU B C 1
ATOM 2030 O O . LEU B 1 129 ? -5.926 -4.105 5.617 1 96.75 129 LEU B O 1
ATOM 2034 N N . HIS B 1 130 ? -7.516 -5.316 4.715 1 93.81 130 HIS B N 1
ATOM 2035 C CA . HIS B 1 130 ? -8.234 -5.449 5.98 1 93.81 130 HIS B CA 1
ATOM 2036 C C . HIS B 1 130 ? -7.555 -6.469 6.891 1 93.81 130 HIS B C 1
ATOM 2038 O O . HIS B 1 130 ? -7.738 -6.441 8.109 1 93.81 130 HIS B O 1
ATOM 2044 N N . HIS B 1 131 ? -6.664 -7.336 6.305 1 93.81 131 HIS B N 1
ATOM 2045 C CA . HIS B 1 131 ? -6.199 -8.469 7.105 1 93.81 131 HIS B CA 1
ATOM 2046 C C . HIS B 1 131 ? -4.676 -8.555 7.102 1 93.81 131 HIS B C 1
ATOM 2048 O O . HIS B 1 131 ? -4.094 -9.367 7.824 1 93.81 131 HIS B O 1
ATOM 2054 N N . ALA B 1 132 ? -4.07 -7.691 6.422 1 95.94 132 ALA B N 1
ATOM 2055 C CA . ALA B 1 132 ? -2.623 -7.785 6.238 1 95.94 132 ALA B CA 1
ATOM 2056 C C . ALA B 1 132 ? -1.886 -7.559 7.551 1 95.94 132 ALA B C 1
ATOM 2058 O O . ALA B 1 132 ? -2.27 -6.695 8.344 1 95.94 132 ALA B O 1
ATOM 2059 N N . ARG B 1 133 ? -0.806 -8.352 7.703 1 94.19 133 ARG B N 1
ATOM 2060 C CA . ARG B 1 133 ? 0.058 -8.203 8.867 1 94.19 133 ARG B CA 1
ATOM 2061 C C . ARG B 1 133 ? 1.41 -7.613 8.477 1 94.19 133 ARG B C 1
ATOM 2063 O O . ARG B 1 133 ? 2.264 -7.379 9.336 1 94.19 133 ARG B O 1
ATOM 2070 N N . CYS B 1 134 ? 1.617 -7.469 7.277 1 97.12 134 CYS B N 1
ATOM 2071 C CA . CYS B 1 134 ? 2.787 -6.793 6.727 1 97.12 134 CYS B CA 1
ATOM 2072 C C . CYS B 1 134 ? 2.377 -5.594 5.883 1 97.12 134 CYS B C 1
ATOM 2074 O O . CYS B 1 134 ? 1.215 -5.469 5.496 1 97.12 134 CYS B O 1
ATOM 2076 N N . PRO B 1 135 ? 3.309 -4.641 5.637 1 98.12 135 PRO B N 1
ATOM 2077 C CA . PRO B 1 135 ? 2.967 -3.531 4.746 1 98.12 135 PRO B CA 1
ATOM 2078 C C . PRO B 1 135 ? 2.5 -4.004 3.369 1 98.12 135 PRO B C 1
ATOM 2080 O O . PRO B 1 135 ? 3.043 -4.969 2.826 1 98.12 135 PRO B O 1
ATOM 2083 N N . VAL B 1 136 ? 1.457 -3.346 2.873 1 98.75 136 VAL B N 1
ATOM 2084 C CA . VAL B 1 136 ? 0.895 -3.676 1.567 1 98.75 136 VAL B CA 1
ATOM 2085 C C . VAL B 1 136 ? 1.064 -2.492 0.618 1 98.75 136 VAL B C 1
ATOM 2087 O O . VAL B 1 136 ? 0.788 -1.348 0.986 1 98.75 136 VAL B O 1
ATOM 2090 N N . VAL B 1 137 ? 1.559 -2.748 -0.557 1 98.75 137 VAL B N 1
ATOM 2091 C CA . VAL B 1 137 ? 1.574 -1.748 -1.62 1 98.75 137 VAL B CA 1
ATOM 2092 C C . VAL B 1 137 ? 0.425 -2.008 -2.59 1 98.75 137 VAL B C 1
ATOM 2094 O O . VAL B 1 137 ? 0.261 -3.125 -3.084 1 98.75 137 VAL B O 1
ATOM 2097 N N . VAL B 1 138 ? -0.362 -1.037 -2.816 1 98.62 138 VAL B N 1
ATOM 2098 C CA . VAL B 1 138 ? -1.391 -1.074 -3.85 1 98.62 138 VAL B CA 1
ATOM 2099 C C . VAL B 1 138 ? -0.972 -0.195 -5.027 1 98.62 138 VAL B C 1
ATOM 2101 O O . VAL B 1 138 ? -0.824 1.021 -4.879 1 98.62 138 VAL B O 1
ATOM 2104 N N . VAL B 1 139 ? -0.77 -0.792 -6.16 1 98.06 139 VAL B N 1
ATOM 2105 C CA . VAL B 1 139 ? -0.366 -0.09 -7.375 1 98.06 139 VAL B CA 1
ATOM 2106 C C . VAL B 1 139 ? -1.604 0.329 -8.164 1 98.06 139 VAL B C 1
ATOM 2108 O O . VAL B 1 139 ? -2.441 -0.508 -8.508 1 98.06 139 VAL B O 1
ATOM 2111 N N . PRO B 1 140 ? -1.742 1.603 -8.461 1 96.31 140 PRO B N 1
ATOM 2112 C CA . PRO B 1 140 ? -2.965 2.092 -9.102 1 96.31 140 PRO B CA 1
ATOM 2113 C C . PRO B 1 140 ? -3.082 1.655 -10.562 1 96.31 140 PRO B C 1
ATOM 2115 O O . PRO B 1 140 ? -2.098 1.203 -11.156 1 96.31 140 PRO B O 1
ATOM 2118 N N . ALA B 1 141 ? -4.387 1.604 -11.117 1 87.81 141 ALA B N 1
ATOM 2119 C CA . ALA B 1 141 ? -4.703 1.161 -12.469 1 87.81 141 ALA B CA 1
ATOM 2120 C C . ALA B 1 141 ? -4.152 2.135 -13.508 1 87.81 141 ALA B C 1
ATOM 2122 O O . ALA B 1 141 ? -4.109 1.823 -14.703 1 87.81 141 ALA B O 1
ATOM 2123 N N . GLY B 1 142 ? -3.186 3.186 -13.234 1 74.62 142 GLY B N 1
ATOM 2124 C CA . GLY B 1 142 ? -2.723 4.164 -14.203 1 74.62 142 GLY B CA 1
ATOM 2125 C C . GLY B 1 142 ? -3.691 5.316 -14.406 1 74.62 142 GLY B C 1
ATOM 2126 O O . GLY B 1 142 ? -4.859 5.223 -14.023 1 74.62 142 GLY B O 1
#

pLDDT: mean 86.57, std 15.24, range [40.59, 98.75]

Organism: NCBI:txid713585

Nearest PDB structures (foldseek):
  3hgm-assembly2_C  TM=7.650E-01  e=2.089E-09  Halomonas elongata
  3s3t-assembly1_A  TM=7.696E-01  e=7.727E-09  Lactiplantibacillus plantarum
  4wny-assembly1_A-2  TM=7.793E-01  e=2.640E-07  Burkholderia pseudomallei 1710b
  3fg9-assembly2_D  TM=7.103E-01  e=2.779E-06  Lactiplantibacillus plantarum
  4r2j-assembly1_A-2  TM=6.752E-01  e=3.947E-03  Salmonella enterica subsp. enterica serovar Typhimurium str. LT2

Radius of gyration: 20.59 Å; Cα contacts (8 Å, |Δi|>4): 605; chains: 2; bounding box: 40×71×41 Å

InterPro domains:
  IPR006015 Universal stress protein A family [PR01438] (1-18)
  IPR006015 Universal stress protein A family [PR01438] (100-112)
  IPR006015 Universal stress protein A family [PR01438] (118-140)
  IPR006016 UspA [PF00582] (4-140)
  IPR014729 Rossmann-like alpha/beta/alpha sandwich fold [G3DSA:3.40.50.620] (1-142)

Sequence (284 aa):
MAGIFVGVDGSDGARRALRWAREEGVIRGTRVHAVFVLDRRYLEPEWASLMAPPVEQLREEARRLLQQAVEQAGGAAAELSENVLVGEGHGIAKALLDAASDADLLVVGSRGRGGFHGLRLGSVSQQILHHARCPVVVVPAGMAGIFVGVDGSDGARRALRWAREEGVIRGTRVHAVFVLDRRYLEPEWASLMAPPVEQLREEARRLLQQAVEQAGGAAAELSENVLVGEGHGIAKALLDAASDADLLVVGSRGRGGFHGLRLGSVSQQILHHARCPVVVVPAG